Protein AF-A0AAE4S9W5-F1 (afdb_monomer_lite)

Structure (mmCIF, N/CA/C/O backbone):
data_AF-A0AAE4S9W5-F1
#
_entry.id   AF-A0AAE4S9W5-F1
#
loop_
_atom_site.group_PDB
_atom_site.id
_atom_site.type_symbol
_atom_site.label_atom_id
_atom_site.label_alt_id
_atom_site.label_comp_id
_atom_site.label_asym_id
_atom_site.label_entity_id
_atom_site.label_seq_id
_atom_site.pdbx_PDB_ins_code
_atom_site.Cartn_x
_atom_site.Cartn_y
_atom_site.Cartn_z
_atom_site.occupancy
_atom_site.B_iso_or_equiv
_atom_site.auth_seq_id
_atom_site.auth_comp_id
_atom_site.auth_asym_id
_atom_site.auth_atom_id
_atom_site.pdbx_PDB_model_num
ATOM 1 N N . MET A 1 1 ? -70.597 -43.680 146.745 1.00 47.78 1 MET A N 1
ATOM 2 C CA . MET A 1 1 ? -70.296 -43.477 145.312 1.00 47.78 1 MET A CA 1
ATOM 3 C C . MET A 1 1 ? -71.427 -42.670 144.710 1.00 47.78 1 MET A C 1
ATOM 5 O O . MET A 1 1 ? -72.554 -42.861 145.145 1.00 47.78 1 MET A O 1
ATOM 9 N N . SER A 1 2 ? -71.077 -41.798 143.764 1.00 46.03 2 SER A N 1
ATOM 10 C CA . SER A 1 2 ? -71.931 -40.857 143.023 1.00 46.03 2 SER A CA 1
ATOM 11 C C . SER A 1 2 ? -72.222 -39.533 143.740 1.00 46.03 2 SER A C 1
ATOM 13 O O . SER A 1 2 ? -73.138 -39.414 144.545 1.00 46.03 2 SER A O 1
ATOM 15 N N . GLN A 1 3 ? -71.376 -38.543 143.435 1.00 40.88 3 GLN A N 1
ATOM 16 C CA . GLN A 1 3 ? -71.649 -37.116 143.590 1.00 40.88 3 GLN A CA 1
ATOM 17 C C . GLN A 1 3 ? -72.267 -36.618 142.277 1.00 40.88 3 GLN A C 1
ATOM 19 O O . GLN A 1 3 ? -71.607 -36.685 141.243 1.00 40.88 3 GLN A O 1
ATOM 24 N N . ASP A 1 4 ? -73.495 -36.111 142.334 1.00 47.91 4 ASP A N 1
ATOM 25 C CA . ASP A 1 4 ? -74.073 -35.236 141.310 1.00 47.91 4 ASP A CA 1
ATOM 26 C C . ASP A 1 4 ? -73.862 -33.777 141.747 1.00 47.91 4 ASP A C 1
ATOM 28 O O . ASP A 1 4 ? -74.312 -33.410 142.838 1.00 47.91 4 ASP A O 1
ATOM 32 N N . PRO A 1 5 ? -73.228 -32.906 140.941 1.00 52.06 5 PRO A N 1
ATOM 33 C CA . PRO A 1 5 ? -73.329 -31.472 141.128 1.00 52.06 5 PRO A CA 1
ATOM 34 C C . PRO A 1 5 ? -74.462 -30.923 140.254 1.00 52.06 5 PRO A C 1
ATOM 36 O O . PRO A 1 5 ? -74.356 -30.799 139.036 1.00 52.06 5 PRO A O 1
ATOM 39 N N . ASN A 1 6 ? -75.559 -30.580 140.923 1.00 46.41 6 ASN A N 1
ATOM 40 C CA . ASN A 1 6 ? -76.650 -29.773 140.396 1.00 46.41 6 ASN A CA 1
ATOM 41 C C . ASN A 1 6 ? -76.206 -28.298 140.335 1.00 46.41 6 ASN A C 1
ATOM 43 O O . ASN A 1 6 ? -76.175 -27.619 141.362 1.00 46.41 6 ASN A O 1
ATOM 47 N N . THR A 1 7 ? -75.857 -27.804 139.147 1.00 50.12 7 THR A N 1
ATOM 48 C CA . THR A 1 7 ? -75.572 -26.381 138.895 1.00 50.12 7 THR A CA 1
ATOM 49 C C . THR A 1 7 ? -76.725 -25.778 138.094 1.00 50.12 7 THR A C 1
ATOM 51 O O . THR A 1 7 ? -76.771 -25.875 136.869 1.00 50.12 7 THR A O 1
ATOM 54 N N . GLY A 1 8 ? -77.679 -25.161 138.796 1.00 48.12 8 GLY A N 1
ATOM 55 C CA . GLY A 1 8 ? -78.748 -24.367 138.192 1.00 48.12 8 GLY A CA 1
ATOM 56 C C . GLY A 1 8 ? -78.171 -23.127 137.510 1.00 48.12 8 GLY A C 1
ATOM 57 O O . GLY A 1 8 ? -77.738 -22.190 138.179 1.00 48.12 8 GLY A O 1
ATOM 58 N N . ALA A 1 9 ? -78.135 -23.138 136.178 1.00 53.59 9 ALA A N 1
ATOM 59 C CA . ALA A 1 9 ? -77.797 -21.971 135.377 1.00 53.59 9 ALA A CA 1
ATOM 60 C C . ALA A 1 9 ? -78.929 -20.934 135.463 1.00 53.59 9 ALA A C 1
ATOM 62 O O . ALA A 1 9 ? -80.098 -21.252 135.247 1.00 53.59 9 ALA A O 1
ATOM 63 N N . ASP A 1 10 ? -78.564 -19.694 135.787 1.00 58.94 10 ASP A N 1
ATOM 64 C CA . ASP A 1 10 ? -79.459 -18.539 135.834 1.00 58.94 10 ASP A CA 1
ATOM 65 C C . ASP A 1 10 ? -80.074 -18.296 134.434 1.00 58.94 10 ASP A C 1
ATOM 67 O O . ASP A 1 10 ? -79.323 -18.056 133.479 1.00 58.94 10 ASP A O 1
ATOM 71 N N . PRO A 1 11 ? -81.409 -18.369 134.267 1.00 63.19 11 PRO A N 1
ATOM 72 C CA . PRO A 1 11 ? -82.068 -18.299 132.960 1.00 63.19 11 PRO A CA 1
ATOM 73 C C . PRO A 1 11 ? -81.792 -16.992 132.201 1.00 63.19 11 PRO A C 1
ATOM 75 O O . PRO A 1 11 ? -81.813 -16.994 130.972 1.00 63.19 11 PRO A O 1
ATOM 78 N N . LYS A 1 12 ? -81.441 -15.897 132.893 1.00 65.56 12 LYS A N 1
ATOM 79 C CA . LYS A 1 12 ? -81.041 -14.639 132.235 1.00 65.56 12 LYS A CA 1
ATOM 80 C C . LYS A 1 12 ? -79.694 -14.739 131.517 1.00 65.56 12 LYS A C 1
ATOM 82 O O . LYS A 1 12 ? -79.501 -14.115 130.479 1.00 65.56 12 LYS A O 1
ATOM 87 N N . LYS A 1 13 ? -78.778 -15.559 132.037 1.00 67.31 13 LYS A N 1
ATOM 88 C CA . LYS A 1 13 ? -77.429 -15.739 131.4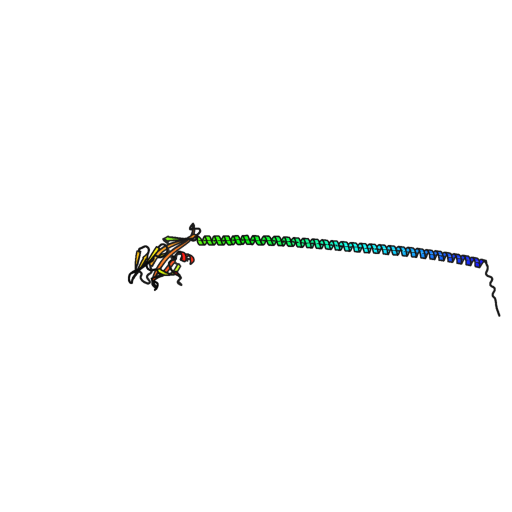84 1.00 67.31 13 LYS A CA 1
ATOM 89 C C . LYS A 1 13 ? -77.433 -16.621 130.232 1.00 67.31 13 LYS A C 1
ATOM 91 O O . LYS A 1 13 ? -76.589 -16.463 129.357 1.00 67.31 13 LYS A O 1
ATOM 96 N N . VAL A 1 14 ? -78.406 -17.529 130.129 1.00 72.44 14 VAL A N 1
ATOM 97 C CA . VAL A 1 14 ? -78.626 -18.368 128.939 1.00 72.44 14 VAL A CA 1
ATOM 98 C C . VAL A 1 14 ? -79.183 -17.538 127.776 1.00 72.44 14 VAL A C 1
ATOM 100 O O . VAL A 1 14 ? -78.753 -17.724 126.641 1.00 72.44 14 VAL A O 1
ATOM 103 N N . GLU A 1 15 ? -80.080 -16.585 128.048 1.00 76.19 15 GLU A N 1
ATOM 104 C CA . GLU A 1 15 ? -80.646 -15.698 127.020 1.00 76.19 15 GLU A CA 1
ATOM 105 C C . GLU A 1 15 ? -79.602 -14.713 126.457 1.00 76.19 15 GLU A C 1
ATOM 107 O O . GLU A 1 15 ? -79.567 -14.450 125.255 1.00 76.19 15 GLU A O 1
ATOM 112 N N . GLU A 1 16 ? -78.711 -14.200 127.309 1.00 77.12 16 GLU A N 1
ATOM 113 C CA . GLU A 1 16 ? -77.616 -13.312 126.898 1.00 77.12 16 GLU A CA 1
ATOM 114 C C . GLU A 1 16 ? -76.600 -14.041 126.003 1.00 77.12 16 GLU A C 1
ATOM 116 O O . GLU A 1 16 ? -76.230 -13.537 124.942 1.00 77.12 16 GLU A O 1
ATOM 121 N N . LEU A 1 17 ? -76.245 -15.282 126.356 1.00 76.50 17 LEU A N 1
ATOM 122 C CA . LEU A 1 17 ? -75.382 -16.135 125.533 1.00 76.50 17 LEU A CA 1
ATOM 123 C C . LEU A 1 17 ? -76.028 -16.507 124.192 1.00 76.50 17 LEU A C 1
ATOM 125 O O . LEU A 1 17 ? -75.335 -16.562 123.178 1.00 76.50 17 LEU A O 1
ATOM 129 N N . GLN A 1 18 ? -77.344 -16.733 124.153 1.00 79.19 18 GLN A N 1
ATOM 130 C CA . GLN A 1 18 ? -78.053 -16.994 122.895 1.00 79.19 18 GLN A CA 1
ATOM 131 C C . GLN A 1 18 ? -78.035 -15.774 121.968 1.00 79.19 18 GLN A C 1
ATOM 133 O O . GLN A 1 18 ? -77.730 -15.923 120.785 1.00 79.19 18 GLN A O 1
ATOM 138 N N . LYS A 1 19 ? -78.269 -14.569 122.503 1.00 83.00 19 LYS A N 1
ATOM 139 C CA . LYS A 1 19 ? -78.176 -13.318 121.728 1.00 83.00 19 LYS A CA 1
ATOM 140 C C . LYS A 1 19 ? -76.759 -13.053 121.223 1.00 83.00 19 LYS A C 1
ATOM 142 O O . LYS A 1 19 ? -76.587 -12.565 120.107 1.00 83.00 19 LYS A O 1
ATOM 147 N N . GLU A 1 20 ? -75.739 -13.393 122.005 1.00 83.25 20 GLU A N 1
ATOM 148 C CA . GLU A 1 20 ? -74.344 -13.234 121.592 1.00 83.25 20 GLU A CA 1
ATOM 149 C C . GLU A 1 20 ? -73.932 -14.232 120.501 1.00 83.25 20 GLU A C 1
ATOM 151 O O . GLU A 1 20 ? -73.280 -13.843 119.531 1.00 83.25 20 GLU A O 1
ATOM 156 N N . VAL A 1 21 ? -74.377 -15.488 120.591 1.00 82.38 21 VAL A N 1
ATOM 157 C CA . VAL A 1 21 ? -74.173 -16.490 119.530 1.00 82.38 21 VAL A CA 1
ATOM 158 C C . VAL A 1 21 ? -74.883 -16.078 118.241 1.00 82.38 21 VAL A C 1
ATOM 160 O O . VAL A 1 21 ? -74.322 -16.228 117.157 1.00 82.38 21 VAL A O 1
ATOM 163 N N . GLU A 1 22 ? -76.089 -15.521 118.331 1.00 84.62 22 GLU A N 1
ATOM 164 C CA . GLU A 1 22 ? -76.824 -15.042 117.160 1.00 84.62 22 GLU A CA 1
ATOM 165 C C . GLU A 1 22 ? -76.141 -13.824 116.516 1.00 84.62 22 GLU A C 1
ATOM 167 O O . GLU A 1 22 ? -76.004 -13.772 115.293 1.00 84.62 22 GLU A O 1
ATOM 172 N N . ARG A 1 23 ? -75.610 -12.896 117.329 1.00 85.12 23 ARG A N 1
ATOM 173 C CA . ARG A 1 23 ? -74.795 -11.769 116.850 1.00 85.12 23 ARG A CA 1
ATOM 174 C C . ARG A 1 23 ? -73.525 -12.249 116.148 1.00 85.12 23 ARG A C 1
ATOM 176 O O . ARG A 1 23 ? -73.256 -11.798 115.041 1.00 85.12 23 ARG A O 1
ATOM 183 N N . LEU A 1 24 ? -72.791 -13.187 116.747 1.00 82.44 24 LEU A N 1
ATOM 184 C CA . LEU A 1 24 ? -71.573 -13.760 116.161 1.00 82.44 24 LEU A CA 1
ATOM 185 C C . LEU A 1 24 ? -71.861 -14.524 114.867 1.00 82.44 24 LEU A C 1
ATOM 187 O O . LEU A 1 24 ? -71.095 -14.431 113.911 1.00 82.44 24 LEU A O 1
ATOM 191 N N . ASN A 1 25 ? -72.973 -15.258 114.807 1.00 85.88 25 ASN A N 1
ATOM 192 C CA . ASN A 1 25 ? -73.382 -15.953 113.590 1.00 85.88 25 ASN A CA 1
ATOM 193 C C . ASN A 1 25 ? -73.779 -14.970 112.483 1.00 85.88 25 ASN A C 1
ATOM 195 O O . ASN A 1 25 ? -73.455 -15.210 111.321 1.00 85.88 25 ASN A O 1
ATOM 199 N N . ARG A 1 26 ? -74.426 -13.851 112.829 1.00 85.44 26 ARG A N 1
ATOM 200 C CA . ARG A 1 26 ? -74.763 -12.789 111.875 1.00 85.44 26 ARG A CA 1
ATOM 201 C C . ARG A 1 26 ? -73.517 -12.069 111.363 1.00 85.44 26 ARG A C 1
ATOM 203 O O . ARG A 1 26 ? -73.366 -11.919 110.159 1.00 85.44 26 ARG A O 1
ATOM 210 N N . GLU A 1 27 ? -72.599 -11.718 112.256 1.00 87.31 27 GLU A N 1
ATOM 211 C CA . GLU A 1 27 ? -71.325 -11.077 111.918 1.00 87.31 27 GLU A CA 1
ATOM 212 C C . GLU A 1 27 ? -70.450 -11.993 111.050 1.00 87.31 27 GLU A C 1
ATOM 214 O O . GLU A 1 27 ? -69.881 -11.557 110.052 1.00 87.31 27 GLU A O 1
ATOM 219 N N . LYS A 1 28 ? -70.415 -13.298 111.351 1.00 86.81 28 LYS A N 1
ATOM 220 C CA . LYS A 1 28 ? -69.716 -14.289 110.525 1.00 86.81 28 LYS A CA 1
ATOM 221 C C . LYS A 1 28 ? -70.359 -14.453 109.146 1.00 86.81 28 LYS A C 1
ATOM 223 O O . LYS A 1 28 ? -69.634 -14.591 108.165 1.00 86.81 28 LYS A O 1
ATOM 228 N N . ALA A 1 29 ? -71.689 -14.429 109.057 1.00 85.75 29 ALA A N 1
ATOM 229 C CA . ALA A 1 29 ? -72.396 -14.490 107.779 1.00 85.75 29 ALA A CA 1
ATOM 230 C C . ALA A 1 29 ? -72.162 -13.227 106.933 1.00 85.75 29 ALA A C 1
ATOM 232 O O . ALA A 1 29 ? -71.955 -13.332 105.727 1.00 85.75 29 ALA A O 1
ATOM 233 N N . GLU A 1 30 ? -72.133 -12.046 107.554 1.00 87.25 30 GLU A N 1
ATOM 234 C CA . GLU A 1 30 ? -71.830 -10.778 106.881 1.00 87.25 30 GLU A CA 1
ATOM 235 C C . GLU A 1 30 ? -70.370 -10.717 106.413 1.00 87.25 30 GLU A C 1
ATOM 237 O O . GLU A 1 30 ? -70.113 -10.354 105.265 1.00 87.25 30 GLU A O 1
ATOM 242 N N . ALA A 1 31 ? -69.419 -11.157 107.243 1.00 84.00 31 ALA A N 1
ATOM 243 C CA . ALA A 1 31 ? -68.010 -11.256 106.866 1.00 84.00 31 ALA A CA 1
ATOM 244 C C . ALA A 1 31 ? -67.785 -12.268 105.730 1.00 84.00 31 ALA A C 1
ATOM 246 O O . ALA A 1 31 ? -66.993 -12.018 104.822 1.00 84.00 31 ALA A O 1
ATOM 247 N N . GLN A 1 32 ? -68.502 -13.396 105.743 1.00 86.06 32 GLN A N 1
ATOM 248 C CA . GLN A 1 32 ? -68.428 -14.383 104.667 1.00 86.06 32 GLN A CA 1
ATOM 249 C C . GLN A 1 32 ? -69.040 -13.847 103.364 1.00 86.06 32 GLN A C 1
ATOM 251 O O . GLN A 1 32 ? -68.432 -13.994 102.308 1.00 86.06 32 GLN A O 1
ATOM 256 N N . ALA A 1 33 ? -70.183 -13.158 103.432 1.00 85.12 33 ALA A N 1
ATOM 257 C CA . ALA A 1 33 ? -70.794 -12.523 102.266 1.00 85.12 33 ALA A CA 1
ATOM 258 C C . ALA A 1 33 ? -69.905 -11.414 101.670 1.00 85.12 33 ALA A C 1
ATOM 260 O O . ALA A 1 33 ? -69.817 -11.288 100.449 1.00 85.12 33 ALA A O 1
ATOM 261 N N . GLN A 1 34 ? -69.210 -10.636 102.508 1.00 84.38 34 GLN A N 1
ATOM 262 C CA . GLN A 1 34 ? -68.230 -9.645 102.051 1.00 84.38 34 GLN A CA 1
ATOM 263 C C . GLN A 1 34 ? -67.016 -10.305 101.388 1.00 84.38 34 GLN A C 1
ATOM 265 O O . GLN A 1 34 ? -66.626 -9.887 100.301 1.00 84.38 34 GLN A O 1
ATOM 270 N N . ALA A 1 35 ? -66.468 -11.368 101.980 1.00 82.75 35 ALA A N 1
ATOM 271 C CA . ALA A 1 35 ? -65.345 -12.100 101.396 1.00 82.75 35 ALA A CA 1
ATOM 272 C C . ALA A 1 35 ? -65.707 -12.753 100.048 1.00 82.75 35 ALA A C 1
ATOM 274 O O . ALA A 1 35 ? -64.908 -12.722 99.112 1.00 82.75 35 ALA A O 1
ATOM 275 N N . GLU A 1 36 ? -66.916 -13.306 99.914 1.00 84.06 36 GLU A N 1
ATOM 276 C CA . GLU A 1 36 ? -67.412 -13.863 98.650 1.00 84.06 36 GLU A CA 1
ATOM 277 C C . GLU A 1 36 ? -67.632 -12.765 97.595 1.00 84.06 36 GLU A C 1
ATOM 279 O O . GLU A 1 36 ? -67.245 -12.940 96.437 1.00 84.06 36 GLU A O 1
ATOM 284 N N . ALA A 1 37 ? -68.169 -11.602 97.982 1.00 84.81 37 ALA A N 1
ATOM 285 C CA . ALA A 1 37 ? -68.330 -10.459 97.082 1.00 84.81 37 ALA A CA 1
ATOM 286 C C . ALA A 1 37 ? -66.980 -9.896 96.597 1.00 84.81 37 ALA A C 1
ATOM 288 O O . ALA A 1 37 ? -66.825 -9.608 95.408 1.00 84.81 37 ALA A O 1
ATOM 289 N N . GLU A 1 38 ? -65.985 -9.787 97.481 1.00 84.88 38 GLU A N 1
ATOM 290 C CA . GLU A 1 38 ? -64.626 -9.368 97.119 1.00 84.88 38 GLU A CA 1
ATOM 291 C C . GLU A 1 38 ? -63.927 -10.396 96.223 1.00 84.88 38 GLU A C 1
ATOM 293 O O . GLU A 1 38 ? -63.287 -10.016 95.242 1.00 84.88 38 GLU A O 1
ATOM 298 N N . ALA A 1 39 ? -64.096 -11.696 96.489 1.00 82.62 39 ALA A N 1
ATOM 299 C CA . ALA A 1 39 ? -63.555 -12.755 95.641 1.00 82.62 39 ALA A CA 1
ATOM 300 C C . ALA A 1 39 ? -64.171 -12.733 94.231 1.00 82.62 39 ALA A C 1
ATOM 302 O O . ALA A 1 39 ? -63.449 -12.852 93.239 1.00 82.62 39 ALA A O 1
ATOM 303 N N . HIS A 1 40 ? -65.485 -12.512 94.121 1.00 81.19 40 HIS A N 1
ATOM 304 C CA . HIS A 1 40 ? -66.161 -12.354 92.832 1.00 81.19 40 HIS A CA 1
ATOM 305 C C . HIS A 1 40 ? -65.718 -11.088 92.085 1.00 81.19 40 HIS A C 1
ATOM 307 O O . HIS A 1 40 ? -65.489 -11.144 90.875 1.00 81.19 40 HIS A O 1
ATOM 313 N N . ALA A 1 41 ? -65.543 -9.963 92.785 1.00 82.81 41 ALA A N 1
ATOM 314 C CA . ALA A 1 41 ? -65.038 -8.728 92.187 1.00 82.81 41 ALA A CA 1
ATOM 315 C C . ALA A 1 41 ? -63.580 -8.870 91.709 1.00 82.81 41 ALA A C 1
ATOM 317 O O . ALA A 1 41 ? -63.235 -8.407 90.620 1.00 82.81 41 ALA A O 1
ATOM 318 N N . ALA A 1 42 ? -62.732 -9.556 92.480 1.00 81.62 42 ALA A N 1
ATOM 319 C CA . ALA A 1 42 ? -61.349 -9.834 92.107 1.00 81.62 42 ALA A CA 1
ATOM 320 C C . ALA A 1 42 ? -61.250 -10.779 90.898 1.00 81.62 42 ALA A C 1
ATOM 322 O O . ALA A 1 42 ? -60.425 -10.545 90.013 1.00 81.6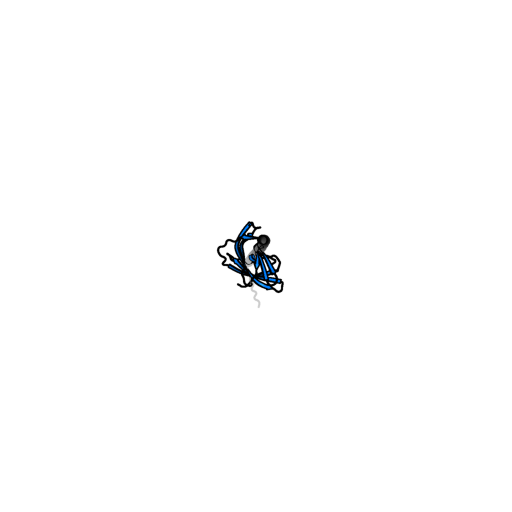2 42 ALA A O 1
ATOM 323 N N . ALA A 1 43 ? -62.108 -11.803 90.821 1.00 83.31 43 ALA A N 1
ATOM 324 C CA . ALA A 1 43 ? -62.186 -12.701 89.669 1.00 83.31 43 ALA A CA 1
ATOM 325 C C . ALA A 1 43 ? -62.629 -11.957 88.397 1.00 83.31 43 ALA A C 1
ATOM 327 O O . ALA A 1 43 ? -61.963 -12.052 87.368 1.00 83.31 43 ALA A O 1
ATOM 328 N N . ALA A 1 44 ? -63.674 -11.126 88.486 1.00 84.94 44 ALA A N 1
ATOM 329 C CA . ALA A 1 44 ? -64.136 -10.314 87.359 1.00 84.94 44 ALA A CA 1
ATOM 330 C C . ALA A 1 44 ? -63.058 -9.327 86.863 1.00 84.94 44 ALA A C 1
ATOM 332 O O . ALA A 1 44 ? -62.854 -9.174 85.658 1.00 84.94 44 ALA A O 1
ATOM 333 N N . ALA A 1 45 ? -62.312 -8.703 87.782 1.00 84.50 45 ALA A N 1
ATOM 334 C CA . ALA A 1 45 ? -61.211 -7.804 87.434 1.00 84.50 45 ALA A CA 1
ATOM 335 C C . ALA A 1 45 ? -60.005 -8.534 86.807 1.00 84.50 45 ALA A C 1
ATOM 337 O O . ALA A 1 45 ? -59.279 -7.948 85.999 1.00 84.50 45 ALA A O 1
ATOM 338 N N . ALA A 1 46 ? -59.761 -9.797 87.170 1.00 85.06 46 ALA A N 1
ATOM 339 C CA . ALA A 1 46 ? -58.713 -10.616 86.564 1.00 85.06 46 ALA A CA 1
ATOM 340 C C . ALA A 1 46 ? -59.072 -11.028 85.126 1.00 85.06 46 ALA A C 1
ATOM 342 O O . ALA A 1 46 ? -58.224 -10.925 84.235 1.00 85.06 46 ALA A O 1
ATOM 343 N N . ASP A 1 47 ? -60.330 -11.402 84.882 1.00 88.62 47 ASP A N 1
ATOM 344 C CA . ASP A 1 47 ? -60.822 -11.769 83.550 1.00 88.62 47 ASP A CA 1
ATOM 345 C C . ASP A 1 47 ? -60.783 -10.581 82.573 1.00 88.62 47 ASP A C 1
ATOM 347 O O . ASP A 1 47 ? -60.387 -10.732 81.414 1.00 88.62 47 ASP A O 1
ATOM 351 N N . GLU A 1 48 ? -61.101 -9.368 83.036 1.00 86.62 48 GLU A N 1
ATOM 352 C CA . GLU A 1 48 ? -61.014 -8.152 82.216 1.00 86.62 48 GLU A CA 1
ATOM 353 C C . GLU A 1 48 ? -59.561 -7.804 81.836 1.00 86.62 48 GLU A C 1
ATOM 355 O O . GLU A 1 48 ? -59.269 -7.441 80.688 1.00 86.62 48 GLU A O 1
ATOM 360 N N . LYS A 1 49 ? -58.611 -7.980 82.766 1.00 89.50 49 LYS A N 1
ATOM 361 C CA . LYS A 1 49 ? -57.173 -7.811 82.488 1.00 89.50 49 LYS A CA 1
ATOM 362 C C . LYS A 1 49 ? -56.652 -8.850 81.494 1.00 89.50 49 LYS A C 1
ATOM 364 O O . LYS A 1 49 ? -55.919 -8.499 80.571 1.00 89.50 49 LYS A O 1
ATOM 369 N N . ALA A 1 50 ? -57.070 -10.108 81.621 1.00 90.56 50 ALA A N 1
ATOM 370 C CA . ALA A 1 50 ? -56.701 -11.152 80.667 1.00 90.56 50 ALA A CA 1
ATOM 371 C C . ALA A 1 50 ? -57.278 -10.879 79.263 1.00 90.56 50 ALA A C 1
ATOM 373 O O . ALA A 1 50 ? -56.582 -11.034 78.255 1.00 90.56 50 ALA A O 1
ATOM 374 N N . ALA A 1 51 ? -58.528 -10.412 79.181 1.00 89.50 51 ALA A N 1
ATOM 375 C CA . ALA A 1 51 ? -59.174 -10.063 77.918 1.00 89.50 51 ALA A CA 1
ATOM 376 C C . ALA A 1 51 ? -58.502 -8.865 77.221 1.00 89.50 51 ALA A C 1
ATOM 378 O O . ALA A 1 51 ? -58.330 -8.867 75.998 1.00 89.50 51 ALA A O 1
ATOM 379 N N . THR A 1 52 ? -58.096 -7.846 77.981 1.00 89.06 52 THR A N 1
ATOM 380 C CA . THR A 1 52 ? -57.387 -6.674 77.440 1.00 89.06 52 THR A CA 1
ATOM 381 C C . THR A 1 52 ? -55.975 -7.013 76.968 1.00 89.06 52 THR A C 1
ATOM 383 O O . THR A 1 52 ? -55.583 -6.578 75.883 1.00 89.06 52 THR A O 1
ATOM 386 N N . GLU A 1 53 ? -55.238 -7.849 77.701 1.00 91.56 53 GLU A N 1
ATOM 387 C CA . GLU A 1 53 ? -53.907 -8.301 77.284 1.00 91.56 53 GLU A CA 1
ATOM 388 C C . GLU A 1 53 ? -53.965 -9.135 75.992 1.00 91.56 53 GLU A C 1
ATOM 390 O O . GLU A 1 53 ? -53.147 -8.944 75.088 1.00 91.56 53 GLU A O 1
ATOM 395 N N . MET A 1 54 ? -54.964 -10.017 75.856 1.00 88.88 54 MET A N 1
ATOM 396 C CA . MET A 1 54 ? -55.177 -10.778 74.619 1.00 88.88 54 MET A CA 1
ATOM 397 C C . MET A 1 54 ? -55.489 -9.870 73.424 1.00 88.88 54 MET A C 1
ATOM 399 O O . MET A 1 54 ? -54.925 -10.078 72.349 1.00 88.88 54 MET A O 1
ATOM 403 N N . ARG A 1 55 ? -56.313 -8.827 73.605 1.00 92.19 55 ARG A N 1
ATOM 404 C CA . ARG A 1 55 ? -56.592 -7.842 72.545 1.00 92.19 55 ARG A CA 1
ATOM 405 C C . ARG A 1 55 ? -55.330 -7.100 72.105 1.00 92.19 55 ARG A C 1
ATOM 407 O O . ARG A 1 55 ? -55.087 -7.004 70.907 1.00 92.19 55 ARG A O 1
ATOM 414 N N . MET A 1 56 ? -54.495 -6.651 73.046 1.00 92.06 56 MET A N 1
ATOM 415 C CA . MET A 1 56 ? -53.228 -5.985 72.710 1.00 92.06 56 MET A CA 1
ATOM 416 C C . MET A 1 56 ? -52.258 -6.918 71.975 1.00 92.06 56 MET A C 1
ATOM 418 O O . MET A 1 56 ? -51.616 -6.498 71.013 1.00 92.06 56 MET A O 1
ATOM 422 N N . LYS A 1 57 ? -52.158 -8.191 72.387 1.00 91.44 57 LYS A N 1
ATOM 423 C CA . LYS A 1 57 ? -51.315 -9.182 71.696 1.00 91.44 57 LYS A CA 1
ATOM 424 C C . LYS A 1 57 ? -51.792 -9.434 70.267 1.00 91.44 57 LYS A C 1
ATOM 426 O O . LYS A 1 57 ? -50.972 -9.418 69.352 1.00 91.44 57 LYS A O 1
ATOM 431 N N . GLN A 1 58 ? -53.099 -9.602 70.073 1.00 91.31 58 GLN A N 1
ATOM 432 C CA . GLN A 1 58 ? -53.686 -9.826 68.753 1.00 91.31 58 GLN A CA 1
ATOM 433 C C . GLN A 1 58 ? -53.506 -8.609 67.831 1.00 91.31 58 GLN A C 1
ATOM 435 O O . GLN A 1 58 ? -53.178 -8.760 66.653 1.00 91.31 58 GLN A O 1
ATOM 440 N N . GLU A 1 59 ? -53.659 -7.395 68.364 1.00 91.25 59 GLU A N 1
ATOM 441 C CA . GLU A 1 59 ? -53.439 -6.167 67.602 1.00 91.25 59 GLU A CA 1
ATOM 442 C C . GLU A 1 59 ? -51.967 -6.018 67.192 1.00 91.25 59 GLU A C 1
ATOM 444 O O . GLU A 1 59 ? -51.675 -5.773 66.019 1.00 91.25 59 GLU A O 1
ATOM 449 N N . LEU A 1 60 ? -51.029 -6.263 68.111 1.00 90.62 60 LEU A N 1
ATOM 450 C CA . LEU A 1 60 ? -49.594 -6.218 67.827 1.00 90.62 60 LEU A CA 1
ATOM 451 C C . LEU A 1 60 ? -49.184 -7.227 66.743 1.00 90.62 60 LEU A C 1
ATOM 453 O O . LEU A 1 60 ? -48.373 -6.910 65.873 1.00 90.62 60 LEU A O 1
ATOM 457 N N . GLU A 1 61 ? -49.737 -8.438 66.782 1.00 92.56 61 GLU A N 1
ATOM 458 C CA . GLU A 1 61 ? -49.463 -9.473 65.783 1.00 92.56 61 GLU A CA 1
ATOM 459 C C . GLU A 1 61 ? -50.018 -9.083 64.406 1.00 92.56 61 GLU A C 1
ATOM 461 O O . GLU A 1 61 ? -49.313 -9.193 63.401 1.00 92.56 61 GLU A O 1
ATOM 466 N N . SER A 1 62 ? -51.221 -8.504 64.359 1.00 89.25 62 SER A N 1
ATOM 467 C CA . SER A 1 62 ? -51.802 -7.986 63.115 1.00 89.25 62 SER A CA 1
ATOM 468 C C . SER A 1 62 ? -50.981 -6.838 62.508 1.00 89.25 62 SER A C 1
ATOM 470 O O . SER A 1 62 ? -50.777 -6.798 61.292 1.00 89.25 62 SER A O 1
ATOM 472 N N . GLN A 1 63 ? -50.430 -5.948 63.344 1.00 90.44 63 GLN A N 1
ATOM 473 C CA . GLN A 1 63 ? -49.560 -4.859 62.897 1.00 90.44 63 GLN A CA 1
ATOM 474 C C . GLN A 1 63 ? -48.227 -5.379 62.346 1.00 90.44 63 GLN A C 1
ATOM 476 O O . GLN A 1 63 ? -47.756 -4.870 61.329 1.00 90.44 63 GLN A O 1
ATOM 481 N N . LYS A 1 64 ? -47.639 -6.413 62.964 1.00 92.50 64 LYS A N 1
ATOM 482 C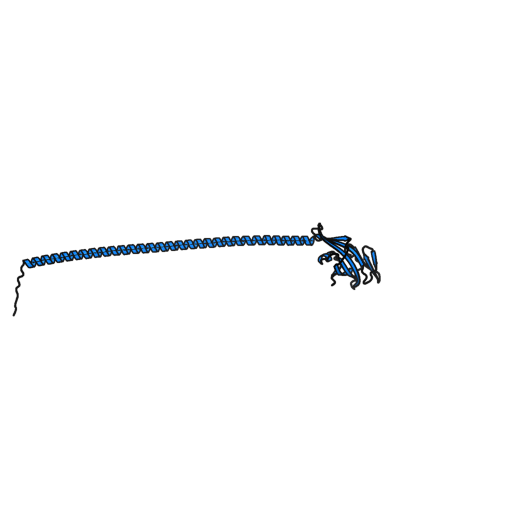 CA . LYS A 1 64 ? -46.418 -7.058 62.450 1.00 92.50 64 LYS A CA 1
ATOM 483 C C . LYS A 1 64 ? -46.651 -7.694 61.083 1.00 92.50 64 LYS A C 1
ATOM 485 O O . LYS A 1 64 ? -45.891 -7.426 60.160 1.00 92.50 64 LYS A O 1
ATOM 490 N N . ILE A 1 65 ? -47.744 -8.443 60.923 1.00 91.56 65 ILE A N 1
ATOM 491 C CA . ILE A 1 65 ? -48.103 -9.067 59.640 1.00 91.56 65 ILE A CA 1
ATOM 492 C C . ILE A 1 65 ? -48.305 -7.999 58.553 1.00 91.56 65 ILE A C 1
ATOM 494 O O . ILE A 1 65 ? -47.810 -8.147 57.435 1.00 91.56 65 ILE A O 1
ATOM 498 N N . ALA A 1 66 ? -48.985 -6.894 58.875 1.00 90.81 66 ALA A N 1
ATOM 499 C CA . ALA A 1 66 ? -49.190 -5.795 57.933 1.00 90.81 66 ALA A CA 1
ATOM 500 C C . ALA A 1 66 ? -47.878 -5.077 57.560 1.00 90.81 66 ALA A C 1
ATOM 502 O O . ALA A 1 66 ? -47.681 -4.712 56.398 1.00 90.81 66 ALA A O 1
ATOM 503 N N . ALA A 1 67 ? -46.970 -4.887 58.522 1.00 91.31 67 ALA A N 1
ATOM 504 C CA . ALA A 1 67 ? -45.659 -4.287 58.285 1.00 91.31 67 ALA A CA 1
ATOM 505 C C . ALA A 1 67 ? -44.777 -5.175 57.393 1.00 91.31 67 ALA A C 1
ATOM 507 O O . ALA A 1 67 ? -44.193 -4.676 56.428 1.00 91.31 67 ALA A O 1
ATOM 508 N N . ASP A 1 68 ? -44.750 -6.482 57.653 1.00 92.06 68 ASP A N 1
ATOM 509 C CA . ASP A 1 68 ? -43.984 -7.449 56.864 1.00 92.06 68 ASP A CA 1
ATOM 510 C C . ASP A 1 68 ? -44.522 -7.552 55.431 1.00 92.06 68 ASP A C 1
ATOM 512 O O . ASP A 1 68 ? -43.747 -7.524 54.472 1.00 92.06 68 ASP A O 1
ATOM 516 N N . ALA A 1 69 ? -45.849 -7.572 55.258 1.00 91.12 69 ALA A N 1
ATOM 517 C CA . ALA A 1 69 ? -46.479 -7.559 53.938 1.00 91.12 69 ALA A CA 1
ATOM 518 C C . ALA A 1 69 ? -46.127 -6.286 53.148 1.00 91.12 69 ALA A C 1
ATOM 520 O O . ALA A 1 69 ? -45.801 -6.347 51.958 1.00 91.12 69 ALA A O 1
ATOM 521 N N . LYS A 1 70 ? -46.127 -5.124 53.814 1.00 92.19 70 LYS A N 1
ATOM 522 C CA . LYS A 1 70 ? -45.743 -3.854 53.190 1.00 92.19 70 LYS A CA 1
ATOM 523 C C . LYS A 1 70 ? -44.269 -3.861 52.780 1.00 92.19 70 LYS A C 1
ATOM 525 O O . LYS A 1 70 ? -43.962 -3.521 51.638 1.00 92.19 70 LYS A O 1
ATOM 530 N N . MET A 1 71 ? -43.381 -4.321 53.660 1.00 91.69 71 MET A N 1
ATOM 531 C CA . MET A 1 71 ? -41.946 -4.425 53.383 1.00 91.69 71 MET A CA 1
ATOM 532 C C . MET A 1 71 ? -41.650 -5.373 52.210 1.00 91.69 71 MET A C 1
ATOM 534 O O . MET A 1 71 ? -40.833 -5.049 51.347 1.00 91.69 71 MET A O 1
ATOM 538 N N . GLN A 1 72 ? -42.342 -6.515 52.129 1.00 88.69 72 GLN A N 1
ATOM 539 C CA . GLN A 1 72 ? -42.208 -7.447 51.006 1.00 88.69 72 GLN A CA 1
ATOM 540 C C . GLN A 1 72 ? -42.676 -6.823 49.687 1.00 88.69 72 GLN A C 1
ATOM 542 O O . GLN A 1 72 ? -41.954 -6.903 48.692 1.00 88.69 72 GLN A O 1
ATOM 547 N N . SER A 1 73 ? -43.824 -6.138 49.684 1.00 88.88 73 SER A N 1
ATOM 548 C CA . SER A 1 73 ? -44.344 -5.484 48.476 1.00 88.88 73 SER A CA 1
ATOM 549 C C . SER A 1 73 ? -43.406 -4.394 47.939 1.00 88.88 73 SER A C 1
ATOM 551 O O . SER A 1 73 ? -43.212 -4.269 46.728 1.00 88.88 73 SER A O 1
ATOM 553 N N . GLU A 1 74 ? -42.753 -3.643 48.829 1.00 89.69 74 GLU A N 1
ATOM 554 C CA . GLU A 1 74 ? -41.805 -2.598 48.452 1.00 89.69 74 GLU A CA 1
ATOM 555 C C . GLU A 1 74 ? -40.498 -3.190 47.906 1.00 89.69 74 GLU A C 1
ATOM 557 O O . GLU A 1 74 ? -39.967 -2.717 46.898 1.00 89.69 74 GLU A O 1
ATOM 562 N N . LEU A 1 75 ? -40.011 -4.279 48.509 1.00 88.94 75 LEU A N 1
ATOM 563 C CA . LEU A 1 75 ? -38.838 -5.001 48.022 1.00 88.94 75 LEU A CA 1
ATOM 564 C C . LEU A 1 75 ? -39.078 -5.603 46.630 1.00 88.94 75 LEU A C 1
ATOM 566 O O . LEU A 1 75 ? -38.194 -5.556 45.770 1.00 88.94 75 LEU A O 1
ATOM 570 N N . GLU A 1 76 ? -40.263 -6.162 46.387 1.00 90.06 76 GLU A N 1
ATOM 571 C CA . GLU A 1 76 ? -40.642 -6.679 45.071 1.00 90.06 76 GLU A CA 1
ATOM 572 C C . GLU A 1 76 ? -40.755 -5.564 44.030 1.00 90.06 76 GLU A C 1
ATOM 574 O O . GLU A 1 76 ? -40.195 -5.699 42.937 1.00 90.06 76 GLU A O 1
ATOM 579 N N . ALA A 1 77 ? -41.369 -4.430 44.379 1.00 87.81 77 ALA A N 1
ATOM 580 C CA . ALA A 1 77 ? -41.429 -3.260 43.507 1.00 87.81 77 ALA A CA 1
ATOM 581 C C . ALA A 1 77 ? -40.025 -2.737 43.151 1.00 87.81 77 ALA A C 1
ATOM 583 O O . ALA A 1 77 ? -39.738 -2.477 41.980 1.00 87.81 77 ALA A O 1
ATOM 584 N N . GLN A 1 78 ? -39.107 -2.666 44.123 1.00 87.38 78 GLN A N 1
ATOM 585 C CA . GLN A 1 78 ? -37.714 -2.283 43.876 1.00 87.38 78 GLN A CA 1
ATOM 586 C C . GLN A 1 78 ? -36.982 -3.296 42.989 1.00 87.38 78 GLN A C 1
ATOM 588 O O . GLN A 1 78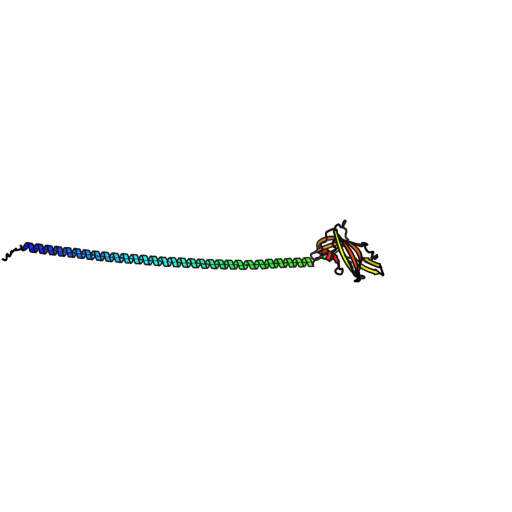 ? -36.242 -2.903 42.085 1.00 87.38 78 GLN A O 1
ATOM 593 N N . ARG A 1 79 ? -37.200 -4.602 43.190 1.00 90.62 79 ARG A N 1
ATOM 594 C CA . ARG A 1 79 ? -36.609 -5.654 42.345 1.00 90.62 79 ARG A CA 1
ATOM 595 C C . ARG A 1 79 ? -37.114 -5.584 40.907 1.00 90.62 79 ARG A C 1
ATOM 597 O O . ARG A 1 79 ? -36.321 -5.775 39.984 1.00 90.62 79 ARG A O 1
ATOM 604 N N . LEU A 1 80 ? -38.399 -5.306 40.702 1.00 87.62 80 LEU A N 1
ATOM 605 C CA . LEU A 1 80 ? -38.981 -5.130 39.371 1.00 87.62 80 LEU A CA 1
ATOM 606 C C . LEU A 1 80 ? -38.439 -3.868 38.691 1.00 87.62 80 LEU A C 1
ATOM 608 O O . LEU A 1 80 ? -37.962 -3.956 37.560 1.00 87.62 80 LEU A O 1
ATOM 612 N N . ALA A 1 81 ? -38.393 -2.737 39.401 1.00 85.19 81 ALA A N 1
ATOM 613 C CA . ALA A 1 81 ? -37.814 -1.495 38.890 1.00 85.19 81 ALA A CA 1
ATOM 614 C C . ALA A 1 81 ? -36.319 -1.647 38.549 1.00 85.19 81 ALA A C 1
ATOM 616 O O . ALA A 1 81 ? -35.861 -1.178 37.503 1.00 85.19 81 ALA A O 1
ATOM 617 N N . ALA A 1 82 ? -35.555 -2.364 39.382 1.00 84.56 82 ALA A N 1
ATOM 618 C CA . ALA A 1 82 ? -34.153 -2.674 39.122 1.00 84.56 82 ALA A CA 1
ATOM 619 C C . ALA A 1 82 ? -33.995 -3.525 37.853 1.00 84.56 82 ALA A C 1
ATOM 621 O O . ALA A 1 82 ? -33.228 -3.141 36.967 1.00 84.56 82 ALA A O 1
ATOM 622 N N . LYS A 1 83 ? -34.766 -4.613 37.708 1.00 85.56 83 LYS A N 1
ATOM 623 C CA . LYS A 1 83 ? -34.753 -5.460 36.501 1.00 85.56 83 LYS A CA 1
ATOM 624 C C . LYS A 1 83 ? -35.139 -4.681 35.244 1.00 85.56 83 LYS A C 1
ATOM 626 O O . LYS A 1 83 ? -34.478 -4.823 34.216 1.00 85.56 83 LYS A O 1
ATOM 631 N N . GLU A 1 84 ? -36.158 -3.827 35.320 1.00 83.06 84 GLU A N 1
ATOM 632 C CA . GLU A 1 84 ? -36.593 -2.999 34.191 1.00 83.06 84 GLU A CA 1
ATOM 633 C C . GLU A 1 84 ? -35.515 -1.976 33.795 1.00 83.06 84 GLU A C 1
ATOM 635 O O . GLU A 1 84 ? -35.225 -1.785 32.610 1.00 83.06 84 GLU A O 1
ATOM 640 N N . SER A 1 85 ? -34.852 -1.360 34.778 1.00 76.75 85 SER A N 1
ATOM 641 C CA . SER A 1 85 ? -33.737 -0.439 34.531 1.00 76.75 85 SER A CA 1
ATOM 642 C C . SER A 1 85 ? -32.525 -1.141 33.902 1.00 76.75 85 SER A C 1
ATOM 644 O O . SER A 1 85 ? -31.862 -0.576 33.024 1.00 76.75 85 SER A O 1
ATOM 646 N N . GLU A 1 86 ? -32.260 -2.391 34.292 1.00 78.31 86 GLU A N 1
ATOM 647 C CA . GLU A 1 86 ? -31.173 -3.207 33.753 1.00 78.31 86 GLU A CA 1
ATOM 648 C C . GLU A 1 86 ? -31.460 -3.641 32.309 1.00 78.31 86 GLU A C 1
ATOM 650 O O . GLU A 1 86 ? -30.578 -3.550 31.451 1.00 78.31 86 GLU A O 1
ATOM 655 N N . LEU A 1 87 ? -32.705 -4.036 32.015 1.00 74.44 87 LEU A N 1
ATOM 656 C CA . LEU A 1 87 ? -33.177 -4.352 30.663 1.00 74.44 87 LEU A CA 1
ATOM 657 C C . LEU A 1 87 ? -33.062 -3.132 29.739 1.00 74.44 87 LEU A C 1
ATOM 659 O O . LEU A 1 87 ? -32.417 -3.218 28.692 1.00 74.44 87 LEU A O 1
ATOM 663 N N . LYS A 1 88 ? -33.551 -1.959 30.168 1.00 73.56 88 LYS A N 1
ATOM 664 C CA . LYS A 1 88 ? -33.424 -0.703 29.403 1.00 73.56 88 LYS A CA 1
ATOM 665 C C . LYS A 1 88 ? -31.961 -0.294 29.185 1.00 73.56 88 LYS A C 1
ATOM 667 O O . LYS A 1 88 ? -31.617 0.236 28.125 1.00 73.56 88 LYS A O 1
ATOM 672 N N . ARG A 1 89 ? -31.066 -0.541 30.155 1.00 70.19 89 ARG A N 1
ATOM 673 C CA . ARG A 1 89 ? -29.612 -0.327 29.990 1.00 70.19 89 ARG A CA 1
ATOM 674 C C . ARG A 1 89 ? -29.007 -1.280 28.957 1.00 70.19 89 ARG A C 1
ATOM 676 O O . ARG A 1 89 ? -28.225 -0.824 28.120 1.00 70.19 89 ARG A O 1
ATOM 683 N N . LYS A 1 90 ? -29.377 -2.565 28.984 1.00 68.69 90 LYS A N 1
ATOM 684 C CA . LYS A 1 90 ? -28.901 -3.581 28.029 1.00 68.69 90 LYS A CA 1
ATOM 685 C C . LYS A 1 90 ? -29.383 -3.293 26.602 1.00 68.69 90 LYS A C 1
ATOM 687 O O . LYS A 1 90 ? -28.567 -3.334 25.682 1.00 68.69 90 LYS A O 1
ATOM 692 N N . GLU A 1 91 ? -30.636 -2.881 26.408 1.00 62.78 91 GLU A N 1
ATOM 693 C CA . GLU A 1 91 ? -31.162 -2.486 25.089 1.00 62.78 91 GLU A CA 1
ATOM 694 C C . GLU A 1 91 ? -30.468 -1.236 24.517 1.00 62.78 91 GLU A C 1
ATOM 696 O O . GLU A 1 91 ? -30.062 -1.215 23.348 1.00 62.78 91 GLU A O 1
ATOM 701 N N . LYS A 1 92 ? -30.239 -0.203 25.342 1.00 57.38 92 LYS A N 1
ATOM 702 C CA . LYS A 1 92 ? -29.492 1.001 24.924 1.00 57.38 92 LYS A CA 1
ATOM 703 C C . LYS A 1 92 ? -28.016 0.700 24.611 1.00 57.38 92 LYS A C 1
ATOM 705 O O . LYS A 1 92 ? -27.432 1.304 23.705 1.00 57.38 92 LYS A O 1
ATOM 710 N N . GLN A 1 93 ? -27.392 -0.252 25.310 1.00 56.19 93 GLN A N 1
ATOM 711 C CA . GLN A 1 93 ? -26.025 -0.689 24.995 1.00 56.19 93 GLN A CA 1
ATOM 712 C C . GLN A 1 93 ? -25.944 -1.545 23.721 1.00 56.19 93 GLN A C 1
ATOM 714 O O . GLN A 1 93 ? -25.005 -1.369 22.940 1.00 56.19 93 GLN A O 1
ATOM 719 N N . ALA A 1 94 ? -26.912 -2.431 23.474 1.00 53.50 94 ALA A N 1
ATOM 720 C CA . ALA A 1 94 ? -26.927 -3.290 22.288 1.00 53.50 94 ALA A CA 1
ATOM 721 C C . ALA A 1 94 ? -27.154 -2.491 20.990 1.00 53.50 94 ALA A C 1
ATOM 723 O O . ALA A 1 94 ? -26.481 -2.716 19.980 1.00 53.50 94 ALA A O 1
ATOM 724 N N . THR A 1 95 ? -28.041 -1.494 21.027 1.00 49.44 95 THR A N 1
ATOM 725 C CA . THR A 1 95 ? -28.368 -0.653 19.862 1.00 49.44 95 THR A CA 1
ATOM 726 C C . THR A 1 95 ? -27.249 0.328 19.482 1.00 49.44 95 THR A C 1
ATOM 728 O O . THR A 1 95 ? -27.038 0.591 18.295 1.00 49.44 95 THR A O 1
ATOM 731 N N . SER A 1 96 ? -26.466 0.833 20.445 1.00 50.03 96 SER A N 1
ATOM 732 C CA . SER A 1 96 ? -25.378 1.789 20.162 1.00 50.03 96 SER A CA 1
ATOM 733 C C . SER A 1 96 ? -24.086 1.143 19.635 1.00 50.03 96 SER A C 1
ATOM 735 O O . SER A 1 96 ? -23.374 1.762 18.837 1.00 50.03 96 SER A O 1
ATOM 737 N N . LYS A 1 97 ? -23.781 -0.109 20.013 1.00 50.53 97 LYS A N 1
ATOM 738 C CA . LYS A 1 97 ? -22.588 -0.832 19.526 1.00 50.53 97 LYS A CA 1
ATOM 739 C C . LYS A 1 97 ? -22.703 -1.274 18.059 1.00 50.53 97 LYS A C 1
ATOM 741 O O . LYS A 1 97 ? -21.698 -1.246 17.347 1.00 50.53 97 LYS A O 1
ATOM 746 N N . SER A 1 98 ? -23.893 -1.641 17.576 1.00 50.12 98 SER A N 1
ATOM 747 C CA . SER A 1 98 ? -24.074 -2.131 16.196 1.00 50.12 98 SER A CA 1
ATOM 748 C C . SER A 1 98 ? -24.027 -1.012 15.146 1.00 50.12 98 SER A C 1
ATOM 750 O O . SER A 1 98 ? -23.484 -1.205 14.057 1.00 50.12 98 SER A O 1
ATOM 752 N N . ARG A 1 99 ? -24.518 0.189 15.485 1.00 57.12 99 ARG A N 1
ATOM 753 C CA . ARG A 1 99 ? -24.523 1.346 14.577 1.00 57.12 99 ARG A CA 1
ATOM 754 C C . ARG A 1 99 ? -23.109 1.890 14.328 1.00 57.12 99 ARG A C 1
ATOM 756 O O . ARG A 1 99 ? -22.770 2.190 13.188 1.00 57.12 99 ARG A O 1
ATOM 763 N N . LYS A 1 100 ? -22.247 1.922 15.353 1.00 54.75 100 LYS A N 1
ATOM 764 C CA . LYS A 1 100 ? -20.851 2.393 15.229 1.00 54.75 100 LYS A CA 1
ATOM 765 C C . LYS A 1 100 ? -19.981 1.482 14.350 1.00 54.75 100 LYS A C 1
ATOM 767 O O . LYS A 1 100 ? -19.186 1.985 13.566 1.00 54.75 100 LYS A O 1
ATOM 772 N N . ARG A 1 101 ? -20.161 0.155 14.411 1.00 61.91 101 ARG A N 1
ATOM 773 C CA . ARG A 1 101 ? -19.397 -0.797 13.576 1.00 61.91 101 ARG A CA 1
ATOM 774 C C . ARG A 1 101 ? -19.735 -0.701 12.086 1.00 61.91 101 ARG A C 1
ATOM 776 O O . ARG A 1 101 ? -18.832 -0.805 11.267 1.00 61.91 101 ARG A O 1
ATOM 783 N N . LYS A 1 102 ? -21.002 -0.452 11.732 1.00 65.06 102 LYS A N 1
ATOM 784 C CA . LYS A 1 102 ? -21.417 -0.261 10.329 1.00 65.06 102 LYS A CA 1
ATOM 785 C C . LYS A 1 102 ? -20.847 1.026 9.724 1.00 65.06 102 LYS A C 1
ATOM 787 O O . LYS A 1 102 ? -20.421 1.013 8.577 1.00 65.06 102 LYS A O 1
ATOM 792 N N . VAL A 1 103 ? -20.781 2.104 10.508 1.00 69.50 103 VAL A N 1
ATOM 793 C CA . VAL A 1 103 ? -20.178 3.375 10.069 1.00 69.50 103 VAL A CA 1
ATOM 794 C C . VAL A 1 103 ? -18.668 3.229 9.880 1.00 69.50 103 VAL A C 1
ATOM 796 O O . VAL A 1 103 ? -18.150 3.613 8.839 1.00 69.50 103 VAL A O 1
ATOM 799 N N . ILE A 1 104 ? -17.967 2.608 10.835 1.00 74.38 104 ILE A N 1
ATOM 800 C CA . ILE A 1 104 ? -16.519 2.368 10.721 1.00 74.38 104 ILE A CA 1
ATOM 801 C C . ILE A 1 104 ? -16.208 1.444 9.534 1.00 74.38 104 ILE A C 1
ATOM 803 O O . ILE A 1 104 ? -15.310 1.743 8.754 1.00 74.38 104 ILE A O 1
ATOM 807 N N . GLY A 1 105 ? -16.980 0.368 9.346 1.00 78.44 105 GLY A N 1
ATOM 808 C CA . GLY A 1 105 ? -16.829 -0.523 8.193 1.00 78.44 105 GLY A CA 1
ATOM 809 C C . GLY A 1 105 ? -17.057 0.188 6.856 1.00 78.44 105 GLY A C 1
ATOM 810 O O . GLY A 1 105 ? -16.280 -0.005 5.926 1.00 78.44 105 GLY A O 1
ATOM 811 N N . GLY A 1 106 ? -18.065 1.063 6.776 1.00 81.25 106 GLY A N 1
ATOM 812 C CA . GLY A 1 106 ? -18.320 1.883 5.589 1.00 81.25 106 GLY A CA 1
ATOM 813 C C . GLY A 1 106 ? -17.185 2.863 5.282 1.00 81.25 106 GLY A C 1
ATOM 814 O O . GLY A 1 106 ? -16.786 2.987 4.129 1.00 81.25 106 GLY A O 1
ATOM 815 N N . ILE A 1 107 ? -16.617 3.510 6.304 1.00 82.81 107 ILE A N 1
ATOM 816 C CA . ILE A 1 107 ? -15.480 4.431 6.142 1.00 82.81 107 ILE A CA 1
ATOM 817 C C . ILE A 1 107 ? -14.228 3.679 5.677 1.00 82.81 107 ILE A C 1
ATOM 819 O O . ILE A 1 107 ? -13.556 4.133 4.757 1.00 82.81 107 ILE A O 1
ATOM 823 N N . ILE A 1 108 ? -13.923 2.519 6.266 1.00 85.31 108 ILE A N 1
ATOM 824 C CA . ILE A 1 108 ? -12.765 1.709 5.855 1.00 85.31 108 ILE A CA 1
ATOM 825 C C . ILE A 1 108 ? -12.926 1.240 4.406 1.00 85.31 108 ILE A C 1
ATOM 827 O O . ILE A 1 108 ? -11.990 1.360 3.620 1.00 85.31 108 ILE A O 1
ATOM 831 N N . LEU A 1 109 ? -14.117 0.766 4.027 1.00 85.62 109 LEU A N 1
ATOM 832 C CA . LEU A 1 109 ? -14.401 0.360 2.651 1.00 85.62 109 LEU A CA 1
ATOM 833 C C . LEU A 1 109 ? -14.244 1.531 1.669 1.00 85.62 109 LEU A C 1
ATOM 835 O O . LEU A 1 109 ? -13.655 1.358 0.606 1.00 85.62 109 LEU A O 1
ATOM 839 N N . LEU A 1 110 ? -14.718 2.725 2.039 1.00 84.50 110 LEU A N 1
ATOM 840 C CA . LEU A 1 110 ? -14.555 3.941 1.243 1.00 84.50 110 LEU A CA 1
ATOM 841 C C . LEU A 1 110 ? -13.073 4.299 1.062 1.00 84.50 110 LEU A C 1
ATOM 843 O O . LEU A 1 110 ? -12.653 4.590 -0.052 1.00 84.50 110 LEU A O 1
ATOM 847 N N . ILE A 1 111 ? -12.272 4.245 2.130 1.00 85.00 111 ILE A N 1
ATOM 848 C CA . ILE A 1 111 ? -10.829 4.520 2.065 1.00 85.00 111 ILE A CA 1
ATOM 849 C C . ILE A 1 111 ? -10.134 3.518 1.141 1.00 85.00 111 ILE A C 1
ATOM 851 O O . ILE A 1 111 ? -9.351 3.924 0.287 1.00 85.00 111 ILE A O 1
ATOM 855 N N . ILE A 1 112 ? -10.446 2.225 1.262 1.00 83.25 112 ILE A N 1
ATOM 856 C CA . ILE A 1 112 ? -9.895 1.187 0.381 1.00 83.25 112 ILE A CA 1
ATOM 857 C C . ILE A 1 112 ? -10.271 1.472 -1.077 1.00 83.25 112 ILE A C 1
ATOM 859 O O . ILE A 1 112 ? -9.406 1.427 -1.948 1.00 83.25 112 ILE A O 1
ATOM 863 N N . LEU A 1 113 ? -11.531 1.825 -1.344 1.00 81.62 113 LEU A N 1
ATOM 864 C CA . LEU A 1 113 ? -11.990 2.171 -2.688 1.00 81.62 113 LEU A CA 1
ATOM 865 C C . LEU A 1 113 ? -11.229 3.383 -3.249 1.00 81.62 113 LEU A C 1
ATOM 867 O O . LEU A 1 113 ? -10.770 3.346 -4.388 1.00 81.62 113 LEU A O 1
ATOM 871 N N . VAL A 1 114 ? -11.040 4.432 -2.444 1.00 79.62 114 VAL A N 1
ATOM 872 C CA . VAL A 1 114 ? -10.267 5.623 -2.829 1.00 79.62 114 VAL A CA 1
ATOM 873 C C . VAL A 1 114 ? -8.812 5.261 -3.128 1.00 79.62 114 VAL A C 1
ATOM 875 O O . VAL A 1 114 ? -8.275 5.712 -4.135 1.00 79.62 114 VAL A O 1
ATOM 878 N N . LEU A 1 115 ? -8.180 4.413 -2.313 1.00 77.44 115 LEU A N 1
ATOM 879 C CA . LEU A 1 115 ? -6.809 3.953 -2.550 1.00 77.44 115 LEU A CA 1
ATOM 880 C C . LEU A 1 115 ? -6.685 3.138 -3.844 1.00 77.44 115 LEU A C 1
ATOM 882 O O . LEU A 1 115 ? -5.734 3.343 -4.595 1.00 77.44 115 LEU A O 1
ATOM 886 N N . ILE A 1 116 ? -7.656 2.267 -4.139 1.00 75.75 116 ILE A N 1
ATOM 887 C CA . ILE A 1 116 ? -7.702 1.506 -5.397 1.00 75.75 116 ILE A CA 1
ATOM 888 C C . ILE A 1 116 ? -7.816 2.457 -6.593 1.00 75.75 116 ILE A C 1
ATOM 890 O O . ILE A 1 116 ? -7.065 2.317 -7.557 1.00 75.75 116 ILE A O 1
ATOM 894 N N . VAL A 1 117 ? -8.708 3.451 -6.527 1.00 72.00 117 VAL A N 1
ATOM 895 C CA . VAL A 1 117 ? -8.869 4.452 -7.595 1.00 72.00 117 VAL A CA 1
ATOM 896 C C . VAL A 1 117 ? -7.591 5.272 -7.775 1.00 72.00 117 VAL A C 1
ATOM 898 O O . VAL A 1 117 ? -7.153 5.479 -8.905 1.00 72.00 117 VAL A O 1
ATOM 901 N N . LEU A 1 118 ? -6.948 5.696 -6.685 1.00 66.50 118 LEU A N 1
ATOM 902 C CA . LEU A 1 118 ? -5.685 6.433 -6.744 1.00 66.50 118 LEU A CA 1
ATOM 903 C C . LEU A 1 118 ? -4.576 5.604 -7.400 1.00 66.50 118 LEU A C 1
ATOM 905 O O . LEU A 1 118 ? -3.913 6.117 -8.301 1.00 66.50 118 LEU A O 1
ATOM 909 N N . ALA A 1 119 ? -4.420 4.335 -7.011 1.00 66.19 119 ALA A N 1
ATOM 910 C CA . ALA A 1 119 ? -3.430 3.429 -7.590 1.00 66.19 119 ALA A CA 1
ATOM 911 C C . ALA A 1 119 ? -3.694 3.146 -9.079 1.00 66.19 119 ALA A C 1
ATOM 913 O O . ALA A 1 119 ? -2.764 3.175 -9.880 1.00 66.19 119 ALA A O 1
ATOM 914 N N . ALA A 1 120 ? -4.956 2.934 -9.465 1.00 66.81 120 ALA A N 1
ATOM 915 C CA . ALA A 1 120 ? -5.343 2.711 -10.860 1.00 66.81 120 ALA A CA 1
ATOM 916 C C . ALA A 1 120 ? -5.210 3.972 -11.737 1.00 66.81 120 ALA A C 1
ATOM 918 O O . ALA A 1 120 ? -5.053 3.864 -12.948 1.00 66.81 120 ALA A O 1
ATOM 919 N N . SER A 1 121 ? -5.272 5.166 -11.139 1.00 67.19 121 SER A N 1
ATOM 920 C CA . SER A 1 121 ? -5.186 6.452 -11.848 1.00 67.19 121 SER A CA 1
ATOM 921 C C . SER A 1 121 ? -3.762 7.005 -11.996 1.00 67.19 121 SER A C 1
ATOM 923 O O . SER A 1 121 ? -3.589 8.100 -12.542 1.00 67.19 121 SER A O 1
ATOM 925 N N . ALA A 1 122 ? -2.758 6.293 -11.476 1.00 64.62 122 ALA A N 1
ATOM 926 C CA . ALA A 1 122 ? -1.364 6.701 -11.563 1.00 64.62 122 ALA A CA 1
ATOM 927 C C . ALA A 1 122 ? -0.871 6.617 -13.013 1.00 64.62 122 ALA A C 1
ATOM 929 O O . ALA A 1 122 ? -1.022 5.592 -13.676 1.00 64.62 122 ALA A O 1
ATOM 930 N N . SER A 1 123 ? -0.263 7.697 -13.503 1.00 67.31 123 SER A N 1
ATOM 931 C CA . SER A 1 123 ? 0.303 7.747 -14.852 1.00 67.31 123 SER A CA 1
ATOM 932 C C . SER A 1 123 ? 1.649 8.463 -14.866 1.00 67.31 123 SER A C 1
ATOM 934 O O . SER A 1 123 ? 1.866 9.409 -14.101 1.00 67.31 123 SER A O 1
ATOM 936 N N . VAL A 1 124 ? 2.549 8.006 -15.736 1.00 67.81 124 VAL A N 1
ATOM 937 C CA . VAL A 1 124 ? 3.877 8.593 -15.944 1.00 67.81 124 VAL A CA 1
ATOM 938 C C . VAL A 1 124 ? 3.918 9.199 -17.338 1.00 67.81 124 VAL A C 1
ATOM 940 O O . VAL A 1 124 ? 3.630 8.519 -18.320 1.00 67.81 124 VAL A O 1
ATOM 943 N N . GLN A 1 125 ? 4.258 10.482 -17.416 1.00 74.50 125 GLN A N 1
ATOM 944 C CA . GLN A 1 125 ? 4.526 11.173 -18.677 1.00 74.50 125 GLN A CA 1
ATOM 945 C C . GLN A 1 125 ? 6.031 11.391 -18.802 1.00 74.50 125 GLN A C 1
ATOM 947 O O . GLN A 1 125 ? 6.649 11.855 -17.843 1.00 74.50 125 GLN A O 1
ATOM 952 N N . VAL A 1 126 ? 6.600 11.062 -19.961 1.00 69.44 126 VAL A N 1
ATOM 953 C CA . VAL A 1 126 ? 8.031 11.227 -20.251 1.00 69.44 126 VAL A CA 1
ATOM 954 C C . VAL A 1 126 ? 8.221 12.432 -21.175 1.00 69.44 126 VAL A C 1
ATOM 956 O O . VAL A 1 126 ? 7.481 12.590 -22.145 1.00 69.44 126 VAL A O 1
ATOM 959 N N . GLN A 1 127 ? 9.163 13.312 -20.838 1.00 78.44 127 GLN A N 1
ATOM 960 C CA . GLN A 1 127 ? 9.519 14.533 -21.576 1.00 78.44 127 GLN A CA 1
ATOM 961 C C . GLN A 1 127 ? 11.046 14.715 -21.559 1.00 78.44 127 GLN A C 1
ATOM 963 O O . GLN A 1 127 ? 11.677 14.145 -20.678 1.00 78.44 127 GLN A O 1
ATOM 968 N N . PRO A 1 128 ? 11.660 15.524 -22.439 1.00 76.62 128 PRO A N 1
ATOM 969 C CA . PRO A 1 128 ? 13.104 15.772 -22.391 1.00 76.62 128 PRO A CA 1
ATOM 970 C C . PRO A 1 128 ? 13.581 16.280 -21.018 1.00 76.62 128 PRO A C 1
ATOM 972 O O . PRO A 1 128 ? 12.958 17.162 -20.422 1.00 76.62 128 PRO A O 1
ATOM 975 N N . GLY A 1 129 ? 14.670 15.702 -20.508 1.00 74.25 129 GLY A N 1
ATOM 976 C CA . GLY A 1 129 ? 15.274 16.048 -19.217 1.00 74.25 129 GLY A CA 1
ATOM 977 C C . GLY A 1 129 ? 16.141 17.308 -19.272 1.00 74.25 129 GLY A C 1
ATOM 978 O O . GLY A 1 129 ? 16.608 17.712 -20.334 1.00 74.25 129 GLY A O 1
ATOM 979 N N . SER A 1 130 ? 16.356 17.944 -18.116 1.00 77.06 130 SER A N 1
ATOM 980 C CA . SER A 1 130 ? 17.176 19.165 -18.014 1.00 77.06 130 SER A CA 1
ATOM 981 C C . SER A 1 130 ? 17.952 19.273 -16.693 1.00 77.06 130 SER A C 1
ATOM 983 O O . SER A 1 130 ? 18.146 20.376 -16.173 1.00 77.06 130 SER A O 1
ATOM 985 N N . ALA A 1 131 ? 18.319 18.146 -16.074 1.00 77.00 131 ALA A N 1
ATOM 986 C CA . ALA A 1 131 ? 18.957 18.166 -14.758 1.00 77.00 131 ALA A CA 1
ATOM 987 C C . ALA A 1 131 ? 20.454 18.475 -14.852 1.00 77.00 131 ALA A C 1
ATOM 989 O O . ALA A 1 131 ? 21.146 18.012 -15.750 1.00 77.00 131 ALA A O 1
ATOM 990 N N . THR A 1 132 ? 20.982 19.201 -13.866 1.00 75.75 132 THR A N 1
ATOM 991 C CA . THR A 1 132 ? 22.416 19.529 -13.799 1.00 75.75 132 THR A CA 1
ATOM 992 C C . THR A 1 132 ? 23.268 18.383 -13.231 1.00 75.75 132 THR A C 1
ATOM 994 O O . THR A 1 132 ? 24.479 18.363 -13.430 1.00 75.75 132 THR A O 1
ATOM 997 N N . SER A 1 133 ? 22.671 17.436 -12.494 1.00 86.19 133 SER A N 1
ATOM 998 C CA . SER A 1 133 ? 23.378 16.310 -11.866 1.00 86.19 133 SER A CA 1
ATOM 999 C C . SER A 1 133 ? 22.452 15.113 -11.627 1.00 86.19 133 SER A C 1
ATOM 1001 O O . SER A 1 133 ? 21.259 15.289 -11.384 1.00 86.19 133 SER A O 1
ATOM 1003 N N . TYR A 1 134 ? 23.027 13.905 -11.652 1.00 88.94 134 TYR A N 1
ATOM 1004 C CA . TYR A 1 134 ? 22.333 12.623 -11.493 1.00 88.94 134 TYR A CA 1
ATOM 1005 C C . TYR A 1 134 ? 23.045 11.739 -10.444 1.00 88.94 134 TYR A C 1
ATOM 1007 O O . TYR A 1 134 ? 23.749 10.796 -10.812 1.00 88.94 134 TYR A O 1
ATOM 1015 N N . PRO A 1 135 ? 22.951 12.064 -9.139 1.00 89.62 135 PRO A N 1
ATOM 1016 C CA . PRO A 1 135 ? 23.742 11.404 -8.097 1.00 89.62 135 PRO A CA 1
ATOM 1017 C C . PRO A 1 135 ? 23.242 10.003 -7.720 1.00 89.62 135 PRO A C 1
ATOM 1019 O O . PRO A 1 135 ? 23.969 9.256 -7.069 1.00 89.62 135 PRO A O 1
ATOM 1022 N N . TYR A 1 136 ? 22.017 9.635 -8.095 1.00 89.38 136 TYR A N 1
ATOM 1023 C CA . TYR A 1 136 ? 21.446 8.326 -7.784 1.00 89.38 136 TYR A CA 1
ATOM 1024 C C . TYR A 1 136 ? 21.611 7.388 -8.975 1.00 89.38 136 TYR A C 1
ATOM 1026 O O . TYR A 1 136 ? 21.347 7.783 -10.107 1.00 89.38 136 TYR A O 1
ATOM 1034 N N . ILE A 1 137 ? 22.027 6.144 -8.727 1.00 89.69 137 ILE A N 1
ATOM 1035 C CA . ILE A 1 137 ? 22.241 5.135 -9.770 1.00 89.69 137 ILE A CA 1
ATOM 1036 C C . ILE A 1 137 ? 21.517 3.857 -9.370 1.00 89.69 137 ILE A C 1
ATOM 1038 O O . ILE A 1 137 ? 21.700 3.360 -8.262 1.00 89.69 137 ILE A O 1
ATOM 1042 N N . THR A 1 138 ? 20.721 3.313 -10.286 1.00 89.00 138 THR A N 1
ATOM 1043 C CA . THR A 1 138 ? 20.120 1.982 -10.141 1.00 89.00 138 THR A CA 1
ATOM 1044 C C . THR A 1 138 ? 20.518 1.115 -11.327 1.00 89.00 138 THR A C 1
ATOM 1046 O O . THR A 1 138 ? 20.456 1.573 -12.469 1.00 89.00 138 THR A O 1
ATOM 1049 N N . THR A 1 139 ? 20.928 -0.125 -11.063 1.00 90.56 139 THR A N 1
ATOM 1050 C CA . THR A 1 139 ? 21.452 -1.039 -12.086 1.00 90.56 139 THR A CA 1
ATOM 1051 C C . THR A 1 139 ? 20.508 -2.215 -12.298 1.00 90.56 139 THR A C 1
ATOM 1053 O O . THR A 1 139 ? 20.041 -2.831 -11.340 1.00 90.56 139 THR A O 1
ATOM 1056 N N . TYR A 1 140 ? 20.268 -2.554 -13.560 1.00 89.88 140 TYR A N 1
ATOM 1057 C CA . TYR A 1 140 ? 19.423 -3.664 -13.979 1.00 89.88 140 TYR A CA 1
ATOM 1058 C C . TYR A 1 140 ? 20.108 -4.487 -15.067 1.00 89.88 140 TYR A C 1
ATOM 1060 O O . TYR A 1 140 ? 20.766 -3.938 -15.946 1.00 89.88 140 TYR A O 1
ATOM 1068 N N . GLY A 1 141 ? 19.901 -5.798 -15.043 1.00 91.69 141 GLY A N 1
ATOM 1069 C CA . GLY A 1 141 ? 20.127 -6.653 -16.201 1.00 91.69 141 GLY A CA 1
ATOM 1070 C C . GLY A 1 141 ? 18.869 -6.660 -17.059 1.00 91.69 141 GLY A C 1
ATOM 1071 O O . GLY A 1 141 ? 17.786 -6.918 -16.528 1.00 91.69 141 GLY A O 1
ATOM 1072 N N . VAL A 1 142 ? 18.992 -6.350 -18.351 1.00 90.81 142 VAL A N 1
ATOM 1073 C CA . VAL A 1 142 ? 17.866 -6.354 -19.294 1.00 90.81 142 VAL A CA 1
ATOM 1074 C C . VAL A 1 142 ? 18.171 -7.181 -20.532 1.00 90.81 142 VAL A C 1
ATOM 1076 O O . VAL A 1 142 ? 19.292 -7.176 -21.039 1.00 90.81 142 VAL A O 1
ATOM 1079 N N . TRP A 1 143 ? 17.154 -7.879 -21.028 1.00 92.19 143 TRP A N 1
ATOM 1080 C CA . TRP A 1 143 ? 17.255 -8.742 -22.203 1.00 92.19 143 TRP A CA 1
ATOM 1081 C C . TRP A 1 143 ? 16.358 -8.221 -23.312 1.00 92.19 143 TRP A C 1
ATOM 1083 O O . TRP A 1 143 ? 15.143 -8.115 -23.135 1.00 92.19 143 TRP A O 1
ATOM 1093 N N . PHE A 1 144 ? 16.965 -7.867 -24.442 1.00 91.94 144 PHE A N 1
ATOM 1094 C CA . PHE A 1 144 ? 16.249 -7.360 -25.605 1.00 91.94 144 PHE A CA 1
ATOM 1095 C C . PHE A 1 144 ? 16.106 -8.483 -26.632 1.00 91.94 144 PHE A C 1
ATOM 1097 O O . PHE A 1 144 ? 17.120 -9.056 -27.042 1.00 91.94 144 PHE A O 1
ATOM 1104 N N . PRO A 1 145 ? 14.883 -8.803 -27.078 1.00 91.31 145 PRO A N 1
ATOM 1105 C CA . PRO A 1 145 ? 14.691 -9.721 -28.192 1.00 91.31 145 PRO A CA 1
ATOM 1106 C C . PRO A 1 145 ? 15.346 -9.160 -29.464 1.00 91.31 145 PRO A C 1
ATOM 1108 O O . PRO A 1 145 ? 15.103 -8.016 -29.850 1.00 91.31 145 PRO A O 1
ATOM 1111 N N . ILE A 1 146 ? 16.189 -9.962 -30.119 1.00 90.81 146 ILE A N 1
ATOM 1112 C CA . ILE A 1 146 ? 16.877 -9.537 -31.343 1.00 90.81 146 ILE A CA 1
ATOM 1113 C C . ILE A 1 146 ? 15.851 -9.345 -32.470 1.00 90.81 146 ILE A C 1
ATOM 1115 O O . ILE A 1 146 ? 14.979 -10.186 -32.687 1.00 90.81 146 ILE A O 1
ATOM 1119 N N . GLY A 1 147 ? 15.960 -8.229 -33.192 1.00 89.50 147 GLY A N 1
ATOM 1120 C CA . GLY A 1 147 ? 15.088 -7.873 -34.311 1.00 89.50 147 GLY A CA 1
ATOM 1121 C C . GLY A 1 147 ? 13.719 -7.324 -33.910 1.00 89.50 147 GLY A C 1
ATOM 1122 O O . GLY A 1 147 ? 12.912 -7.039 -34.792 1.00 89.50 147 GLY A O 1
ATOM 1123 N N . GLN A 1 148 ? 13.439 -7.163 -32.612 1.00 90.62 148 GLN A N 1
ATOM 1124 C CA . GLN A 1 148 ? 12.165 -6.636 -32.128 1.00 90.62 148 GLN A CA 1
ATOM 1125 C C . GLN A 1 148 ? 12.323 -5.251 -31.487 1.00 90.62 148 GLN A C 1
ATOM 1127 O O . GLN A 1 148 ? 13.317 -5.003 -30.800 1.00 90.62 148 GLN A O 1
ATOM 1132 N N . PRO A 1 149 ? 11.343 -4.351 -31.689 1.00 90.31 149 PRO A N 1
ATOM 1133 C CA . PRO A 1 149 ? 11.331 -3.052 -31.039 1.00 90.31 149 PRO A CA 1
ATOM 1134 C C . PRO A 1 149 ? 11.033 -3.167 -29.545 1.00 90.31 149 PRO A C 1
ATOM 1136 O O . PRO A 1 149 ? 10.160 -3.917 -29.099 1.00 90.31 149 PRO A O 1
ATOM 1139 N N . VAL A 1 150 ? 11.769 -2.373 -28.780 1.00 89.00 150 VAL A N 1
ATOM 1140 C CA . VAL A 1 150 ? 11.676 -2.245 -27.335 1.00 89.00 150 VAL A CA 1
ATOM 1141 C C . VAL A 1 150 ? 11.569 -0.763 -26.994 1.00 89.00 150 VAL A C 1
ATOM 1143 O O . VAL A 1 150 ? 12.514 -0.008 -27.203 1.00 89.00 150 VAL A O 1
ATOM 1146 N N . ASP A 1 151 ? 10.431 -0.348 -26.443 1.00 87.00 151 ASP A N 1
ATOM 1147 C CA . ASP A 1 151 ? 10.189 1.059 -26.125 1.00 87.00 151 ASP A CA 1
ATOM 1148 C C . ASP A 1 151 ? 10.662 1.393 -24.708 1.00 87.00 151 ASP A C 1
ATOM 1150 O O . ASP A 1 151 ? 10.026 1.018 -23.725 1.00 87.00 151 ASP A O 1
ATOM 1154 N N . ILE A 1 152 ? 11.766 2.126 -24.574 1.00 83.81 152 ILE A N 1
ATOM 1155 C CA . ILE A 1 152 ? 12.277 2.568 -23.270 1.00 83.81 152 ILE A CA 1
ATOM 1156 C C . ILE A 1 152 ? 12.258 4.080 -23.215 1.00 83.81 152 ILE A C 1
ATOM 1158 O O . ILE A 1 152 ? 12.915 4.751 -24.002 1.00 83.81 152 ILE A O 1
ATOM 1162 N N . SER A 1 153 ? 11.552 4.628 -22.223 1.00 76.06 153 SER A N 1
ATOM 1163 C CA . SER A 1 153 ? 11.551 6.074 -21.964 1.00 76.06 153 SER A CA 1
ATOM 1164 C C . SER A 1 153 ? 11.167 6.926 -23.182 1.00 76.06 153 SER A C 1
ATOM 1166 O O . SER A 1 153 ? 11.715 8.004 -23.378 1.00 76.06 153 SER A O 1
ATOM 1168 N N . GLY A 1 154 ? 10.235 6.435 -24.002 1.00 78.38 154 GLY A N 1
ATOM 1169 C CA . GLY A 1 154 ? 9.780 7.127 -25.211 1.00 78.38 154 GLY A CA 1
ATOM 1170 C C . GLY A 1 154 ? 10.683 6.960 -26.437 1.00 78.38 154 GLY A C 1
ATOM 1171 O O . GLY A 1 154 ? 10.360 7.531 -27.472 1.00 78.38 154 GLY A O 1
ATOM 1172 N N . HIS A 1 155 ? 11.760 6.176 -26.336 1.00 84.06 155 HIS A N 1
ATOM 1173 C CA . HIS A 1 155 ? 12.626 5.814 -27.456 1.00 84.06 155 HIS A CA 1
ATOM 1174 C C . HIS A 1 155 ? 12.333 4.393 -27.922 1.00 84.06 155 HIS A C 1
ATOM 1176 O O . HIS A 1 155 ? 12.216 3.490 -27.088 1.00 84.06 155 HIS A O 1
ATOM 1182 N N . THR A 1 156 ? 12.287 4.180 -29.234 1.00 89.75 156 THR A N 1
ATOM 1183 C CA . THR A 1 156 ? 12.158 2.836 -29.807 1.00 89.75 156 THR A CA 1
ATOM 1184 C C . THR A 1 156 ? 13.549 2.282 -30.084 1.00 89.75 156 THR A C 1
ATOM 1186 O O . THR A 1 156 ? 14.286 2.781 -30.938 1.00 89.75 156 THR A O 1
ATOM 1189 N N . LEU A 1 157 ? 13.909 1.241 -29.335 1.00 90.88 157 LEU A N 1
ATOM 1190 C CA . LEU A 1 157 ? 15.221 0.609 -29.364 1.00 90.88 157 LEU A CA 1
ATOM 1191 C C . LEU A 1 157 ? 15.137 -0.750 -30.056 1.00 90.88 157 LEU A C 1
ATOM 1193 O O . LEU A 1 157 ? 14.221 -1.524 -29.790 1.00 90.88 157 LEU A O 1
ATOM 1197 N N . ILE A 1 158 ? 16.098 -1.072 -30.919 1.00 92.44 158 ILE A N 1
ATOM 1198 C CA . ILE A 1 158 ? 16.161 -2.374 -31.594 1.00 92.44 158 ILE A CA 1
ATOM 1199 C C . ILE A 1 158 ? 17.593 -2.896 -31.531 1.00 92.44 158 ILE A C 1
ATOM 1201 O O . ILE A 1 158 ? 18.518 -2.264 -32.042 1.00 92.44 158 ILE A O 1
ATOM 1205 N N . ALA A 1 159 ? 17.770 -4.076 -30.937 1.00 92.19 159 ALA A N 1
ATOM 1206 C CA . ALA A 1 159 ? 19.008 -4.836 -31.058 1.00 92.19 159 ALA A CA 1
ATOM 1207 C C . ALA A 1 159 ? 18.950 -5.683 -32.335 1.00 92.19 159 ALA A C 1
ATOM 1209 O O . ALA A 1 159 ? 18.004 -6.440 -32.542 1.00 92.19 159 ALA A O 1
ATOM 1210 N N . LEU A 1 160 ? 19.953 -5.559 -33.192 1.00 91.50 160 LEU A N 1
ATOM 1211 C CA . LEU A 1 160 ? 20.037 -6.227 -34.486 1.00 91.50 160 LEU A CA 1
ATOM 1212 C C . LEU A 1 160 ? 21.307 -7.076 -34.524 1.00 91.50 160 LEU A C 1
ATOM 1214 O O . LEU A 1 160 ? 22.355 -6.638 -34.055 1.00 91.50 160 LEU A O 1
ATOM 1218 N N . ALA A 1 161 ? 21.216 -8.272 -35.092 1.00 88.25 161 ALA A N 1
ATOM 1219 C CA . ALA A 1 161 ? 22.376 -9.096 -35.402 1.00 88.25 161 ALA A CA 1
ATOM 1220 C C . ALA A 1 161 ? 22.633 -9.025 -36.911 1.00 88.25 161 ALA A C 1
ATOM 1222 O O . ALA A 1 161 ? 21.729 -9.319 -37.693 1.00 88.25 161 ALA A O 1
ATOM 1223 N N . ASP A 1 162 ? 23.843 -8.636 -37.305 1.00 84.12 162 ASP A N 1
ATOM 1224 C CA . ASP A 1 162 ? 24.297 -8.618 -38.697 1.00 84.12 162 ASP A CA 1
ATOM 1225 C C . ASP A 1 162 ? 25.600 -9.423 -38.812 1.00 84.12 162 ASP A C 1
ATOM 1227 O O . ASP A 1 162 ? 26.684 -8.981 -38.424 1.00 84.12 162 ASP A O 1
ATOM 1231 N N . GLY A 1 163 ? 25.478 -10.675 -39.259 1.00 83.50 163 GLY A N 1
ATOM 1232 C CA . GLY A 1 163 ? 26.581 -11.635 -39.264 1.00 83.50 163 GLY A CA 1
ATOM 1233 C C . GLY A 1 163 ? 27.143 -11.880 -37.858 1.00 83.50 163 GLY A C 1
ATOM 1234 O O . GLY A 1 163 ? 26.458 -12.418 -36.991 1.00 83.50 163 GLY A O 1
ATOM 1235 N N . ASN A 1 164 ? 28.403 -11.489 -37.643 1.00 82.06 164 ASN A N 1
ATOM 1236 C CA . ASN A 1 164 ? 29.091 -11.592 -36.347 1.00 82.06 164 ASN A CA 1
ATOM 1237 C C . ASN A 1 164 ? 29.043 -10.288 -35.535 1.00 82.06 164 ASN A C 1
ATOM 1239 O O . ASN A 1 164 ? 29.646 -10.206 -34.462 1.00 82.06 164 ASN A O 1
ATOM 1243 N N . GLU A 1 165 ? 28.377 -9.256 -36.049 1.00 86.25 165 GLU A N 1
ATOM 1244 C CA . GLU A 1 165 ? 28.299 -7.947 -35.419 1.00 86.25 165 GLU A CA 1
ATOM 1245 C C . GLU A 1 165 ? 26.916 -7.728 -34.815 1.00 86.25 165 GLU A C 1
ATOM 1247 O O . GLU A 1 165 ? 25.897 -8.192 -35.326 1.00 86.25 165 GLU A O 1
ATOM 1252 N N . MET A 1 166 ? 26.886 -7.005 -33.699 1.00 90.12 166 MET A N 1
ATOM 1253 C CA . MET A 1 166 ? 25.643 -6.533 -33.113 1.00 90.12 166 MET A CA 1
ATOM 1254 C C . MET A 1 166 ?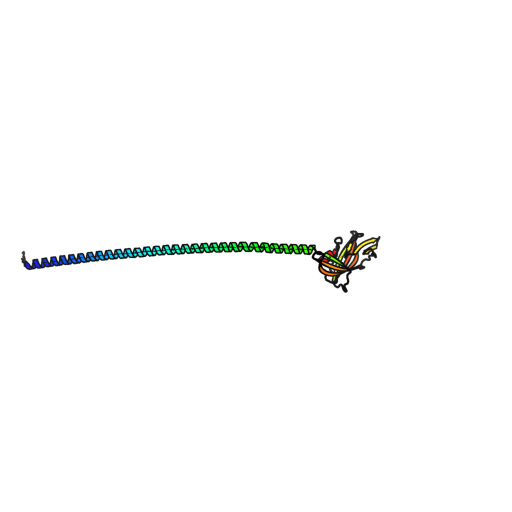 25.504 -5.050 -33.409 1.00 90.12 166 MET A C 1
ATOM 1256 O O . MET A 1 166 ? 26.446 -4.277 -33.243 1.00 90.12 166 MET A O 1
ATOM 1260 N N . MET A 1 167 ? 24.317 -4.662 -33.835 1.00 92.44 167 MET A N 1
ATOM 1261 C CA . MET A 1 167 ? 23.938 -3.295 -34.141 1.00 92.44 167 MET A CA 1
ATOM 1262 C C . MET A 1 167 ? 22.807 -2.885 -33.199 1.00 92.44 167 MET A C 1
ATOM 1264 O O . MET A 1 167 ? 22.021 -3.709 -32.731 1.00 92.44 167 MET A O 1
ATOM 1268 N N . PHE A 1 168 ? 22.732 -1.600 -32.901 1.00 92.62 168 PHE A N 1
ATOM 1269 C CA . PHE A 1 168 ? 21.720 -1.016 -32.042 1.00 92.62 168 PHE A CA 1
ATOM 1270 C C . PHE A 1 168 ? 21.121 0.188 -32.732 1.00 92.62 168 PHE A C 1
ATOM 1272 O O . PHE A 1 168 ? 21.827 1.149 -33.041 1.00 92.62 168 PHE A O 1
ATOM 1279 N N . SER A 1 169 ? 19.821 0.110 -32.991 1.00 92.12 169 SER A N 1
ATOM 1280 C CA . SER A 1 169 ? 19.043 1.236 -33.475 1.00 92.12 169 SER A CA 1
ATOM 1281 C C . SER A 1 169 ? 18.369 1.917 -32.294 1.00 92.12 169 SER A C 1
ATOM 1283 O O . SER A 1 169 ? 17.628 1.264 -31.562 1.00 92.12 169 SER A O 1
ATOM 1285 N N . ALA A 1 170 ? 18.616 3.210 -32.123 1.00 90.50 170 ALA A N 1
ATOM 1286 C CA . ALA A 1 170 ? 17.829 4.078 -31.256 1.00 90.50 170 ALA A CA 1
ATOM 1287 C C . ALA A 1 170 ? 17.156 5.129 -32.139 1.00 90.50 170 ALA A C 1
ATOM 1289 O O . ALA A 1 170 ? 17.843 5.892 -32.820 1.00 90.50 170 ALA A O 1
ATOM 1290 N N . ASP A 1 171 ? 15.823 5.112 -32.183 1.00 87.88 171 ASP A N 1
ATOM 1291 C CA . ASP A 1 171 ? 15.000 6.019 -32.996 1.00 87.88 171 ASP A CA 1
ATOM 1292 C C . ASP A 1 171 ? 15.427 6.087 -34.474 1.00 87.88 171 ASP A C 1
ATOM 1294 O O . ASP A 1 171 ? 15.438 7.143 -35.108 1.00 87.88 171 ASP A O 1
ATOM 1298 N N . GLY A 1 172 ? 15.825 4.942 -35.033 1.00 86.00 172 GLY A N 1
ATOM 1299 C CA . GLY A 1 172 ? 16.267 4.821 -36.423 1.00 86.00 172 GLY A CA 1
ATOM 1300 C C . GLY A 1 172 ? 17.749 5.132 -36.660 1.00 86.00 172 GLY A C 1
ATOM 1301 O O . GLY A 1 172 ? 18.264 4.790 -37.723 1.00 86.00 172 GLY A O 1
ATOM 1302 N N . SER A 1 173 ? 18.472 5.689 -35.684 1.00 89.25 173 SER A N 1
ATOM 1303 C CA . SER A 1 173 ? 19.928 5.855 -35.769 1.00 89.25 173 SER A CA 1
ATOM 1304 C C . SER A 1 173 ? 20.630 4.561 -35.374 1.00 89.25 173 SER A C 1
ATOM 1306 O O . SER A 1 173 ? 20.487 4.091 -34.245 1.00 89.25 173 SER A O 1
ATOM 1308 N N . VAL A 1 174 ? 21.367 3.961 -36.309 1.00 90.69 174 VAL A N 1
ATOM 1309 C CA . VAL A 1 174 ? 22.022 2.663 -36.113 1.00 90.69 174 VAL A CA 1
ATOM 1310 C C . VAL A 1 174 ? 23.486 2.860 -35.743 1.00 90.69 174 VAL A C 1
ATOM 1312 O O . VAL A 1 174 ? 24.243 3.521 -36.450 1.00 90.69 174 VAL A O 1
ATOM 1315 N N . THR A 1 175 ? 23.897 2.235 -34.646 1.00 91.12 175 THR A N 1
ATOM 1316 C CA . THR A 1 175 ? 25.278 2.232 -34.159 1.00 91.12 175 THR A CA 1
ATOM 1317 C C . THR A 1 175 ? 25.738 0.807 -33.886 1.00 91.12 175 THR A C 1
ATOM 1319 O O . THR A 1 175 ? 24.939 -0.062 -33.543 1.00 91.12 175 THR A O 1
ATOM 1322 N N . LYS A 1 176 ? 27.035 0.543 -34.044 1.00 91.56 176 LYS A N 1
ATOM 1323 C CA . LYS A 1 176 ? 27.609 -0.766 -33.726 1.00 91.56 176 LYS A CA 1
ATOM 1324 C C . LYS A 1 176 ? 27.702 -0.952 -32.214 1.00 91.56 176 LYS A C 1
ATOM 1326 O O . LYS A 1 176 ? 28.239 -0.094 -31.517 1.00 91.56 176 LYS A O 1
ATOM 1331 N N . LEU A 1 177 ? 27.225 -2.091 -31.720 1.00 90.12 177 LEU A N 1
ATOM 1332 C CA . LEU A 1 177 ? 27.385 -2.505 -30.332 1.00 90.12 177 LEU A CA 1
ATOM 1333 C C . LEU A 1 177 ? 28.744 -3.160 -30.128 1.00 90.12 177 LEU A C 1
ATOM 1335 O O . LEU A 1 177 ? 29.054 -4.202 -30.706 1.00 90.12 177 LEU A O 1
ATOM 1339 N N . VAL A 1 178 ? 29.526 -2.580 -29.225 1.00 90.44 178 VAL A N 1
ATOM 1340 C CA . VAL A 1 178 ? 30.754 -3.182 -28.712 1.00 90.44 178 VAL A CA 1
ATOM 1341 C C . VAL A 1 178 ? 30.511 -3.600 -27.269 1.00 90.44 178 VAL A C 1
ATOM 1343 O O . VAL A 1 178 ? 29.905 -2.866 -26.486 1.00 90.44 178 VAL A O 1
ATOM 1346 N N . ARG A 1 179 ? 30.959 -4.806 -26.908 1.00 92.12 179 ARG A N 1
ATOM 1347 C CA . ARG A 1 179 ? 30.799 -5.316 -25.543 1.00 92.12 179 ARG A CA 1
ATOM 1348 C C . ARG A 1 179 ? 31.494 -4.384 -24.548 1.00 92.12 179 ARG A C 1
ATOM 1350 O O . ARG A 1 179 ? 32.647 -4.020 -24.756 1.00 92.12 179 ARG A O 1
ATOM 1357 N N . GLY A 1 180 ? 30.800 -4.040 -23.467 1.00 90.06 180 GLY A N 1
ATOM 1358 C CA . GLY A 1 180 ? 31.305 -3.156 -22.417 1.00 90.06 180 GLY A CA 1
ATOM 1359 C C . GL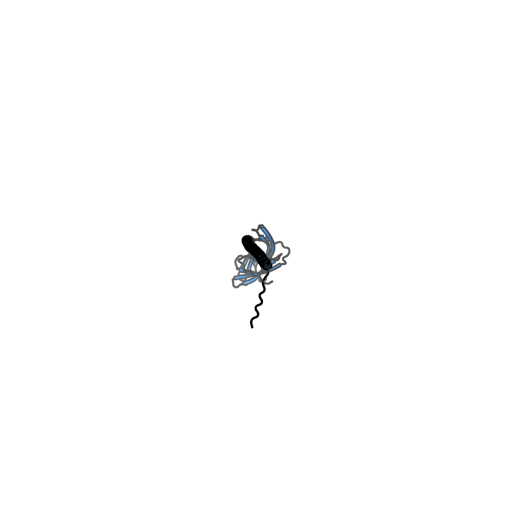Y A 1 180 ? 31.264 -1.664 -22.765 1.00 90.06 180 GLY A C 1
ATOM 1360 O O . GLY A 1 180 ? 31.631 -0.840 -21.932 1.00 90.06 180 GLY A O 1
ATOM 1361 N N . GLN A 1 181 ? 30.825 -1.289 -23.973 1.00 91.00 181 GLN A N 1
ATOM 1362 C CA . GLN A 1 181 ? 30.708 0.115 -24.354 1.00 91.00 181 GLN A CA 1
ATOM 1363 C C . GLN A 1 181 ? 29.356 0.684 -23.891 1.00 91.00 181 GLN A C 1
ATOM 1365 O O . GLN A 1 181 ? 28.313 0.144 -24.272 1.00 91.00 181 GLN A O 1
ATOM 1370 N N . PRO A 1 182 ? 29.348 1.773 -23.098 1.00 92.31 182 PRO A N 1
ATOM 1371 C CA . PRO A 1 182 ? 28.115 2.417 -22.675 1.00 92.31 182 PRO A CA 1
ATOM 1372 C C . PRO A 1 182 ? 27.507 3.260 -23.802 1.00 92.31 182 PRO A C 1
ATOM 1374 O O . PRO A 1 182 ? 28.206 3.991 -24.505 1.00 92.31 182 PRO A O 1
ATOM 1377 N N . ILE A 1 183 ? 26.184 3.198 -23.925 1.00 90.69 183 ILE A N 1
ATOM 1378 C CA . ILE A 1 183 ? 25.368 3.972 -24.859 1.00 90.69 183 ILE A CA 1
ATOM 1379 C C . ILE A 1 183 ? 24.313 4.715 -24.053 1.00 90.69 183 ILE A C 1
ATOM 1381 O O . ILE A 1 183 ? 23.517 4.105 -23.342 1.00 90.69 183 ILE A O 1
ATOM 1385 N N . THR A 1 184 ? 24.298 6.038 -24.168 1.00 89.88 184 THR A N 1
ATOM 1386 C CA . THR A 1 184 ? 23.300 6.884 -23.507 1.00 89.88 184 THR A CA 1
ATOM 1387 C C . THR A 1 184 ? 22.123 7.100 -24.448 1.00 89.88 184 THR A C 1
ATOM 1389 O O . THR A 1 184 ? 22.311 7.599 -25.553 1.00 89.88 184 THR A O 1
ATOM 1392 N N . ILE A 1 185 ? 20.916 6.748 -24.004 1.00 83.62 185 ILE A N 1
ATOM 1393 C CA . ILE A 1 185 ? 19.686 6.842 -24.812 1.00 83.62 185 ILE A CA 1
ATOM 1394 C C . ILE A 1 185 ? 19.103 8.263 -24.816 1.00 83.62 185 ILE A C 1
ATOM 1396 O O . ILE A 1 185 ? 18.385 8.646 -25.730 1.00 83.62 185 ILE A O 1
ATOM 1400 N N . GLY A 1 186 ? 19.482 9.082 -23.837 1.00 79.81 186 GLY A N 1
ATOM 1401 C CA . GLY A 1 186 ? 19.075 10.479 -23.731 1.00 79.81 186 GLY A CA 1
ATOM 1402 C C . GLY A 1 186 ? 18.741 10.859 -22.296 1.00 79.81 186 GLY A C 1
ATOM 1403 O O . GLY A 1 186 ? 18.664 10.003 -21.409 1.00 79.81 186 GLY A O 1
ATOM 1404 N N . GLU A 1 187 ? 18.564 12.159 -22.070 1.00 87.31 187 GLU A N 1
ATOM 1405 C CA . GLU A 1 187 ? 18.075 12.698 -20.803 1.00 87.31 187 GLU A CA 1
ATOM 1406 C C . GLU A 1 187 ? 16.562 12.881 -20.869 1.00 87.31 187 GLU A C 1
ATOM 1408 O O . GLU A 1 187 ? 16.029 13.481 -21.802 1.00 87.31 187 GLU A O 1
ATOM 1413 N N . GLN A 1 188 ? 15.871 12.371 -19.860 1.00 86.62 188 GLN A N 1
ATOM 1414 C CA . GLN A 1 188 ? 14.422 12.297 -19.788 1.00 86.62 188 GLN A CA 1
ATOM 1415 C C . GLN A 1 188 ? 13.918 12.811 -18.438 1.00 86.62 188 GLN A C 1
ATOM 1417 O O . GLN A 1 188 ? 14.635 12.865 -17.442 1.00 86.62 188 GLN A O 1
ATOM 1422 N N . SER A 1 189 ? 12.654 13.199 -18.407 1.00 85.69 189 SER A N 1
ATOM 1423 C CA . SER A 1 189 ? 11.927 13.714 -17.260 1.00 85.69 189 SER A CA 1
ATOM 1424 C C . SER A 1 189 ? 10.628 12.933 -17.133 1.00 85.69 189 SER A C 1
ATOM 1426 O O . SER A 1 189 ? 9.729 13.048 -17.966 1.00 85.69 189 SER A O 1
ATOM 1428 N N . ALA A 1 190 ? 10.535 12.103 -16.099 1.00 83.19 190 ALA A N 1
ATOM 1429 C CA . ALA A 1 190 ? 9.333 11.371 -15.742 1.00 83.19 190 ALA A CA 1
ATOM 1430 C C . ALA A 1 190 ? 8.503 12.200 -14.761 1.00 83.19 190 ALA A C 1
ATOM 1432 O O . ALA A 1 190 ? 8.889 12.411 -13.607 1.00 83.19 190 ALA A O 1
ATOM 1433 N N . LYS A 1 191 ? 7.326 12.637 -15.206 1.00 85.19 191 LYS A N 1
ATOM 1434 C CA . LYS A 1 191 ? 6.326 13.296 -14.368 1.00 85.19 191 LYS A CA 1
ATOM 1435 C C . LYS A 1 191 ? 5.289 12.276 -13.916 1.00 85.19 191 LYS A C 1
ATOM 1437 O O . LYS A 1 191 ? 4.432 11.850 -14.692 1.00 85.19 191 LYS A O 1
ATOM 1442 N N . LEU A 1 192 ? 5.363 11.897 -12.645 1.00 81.06 192 LEU A N 1
ATOM 1443 C CA . LEU A 1 192 ? 4.375 11.056 -11.989 1.00 81.06 192 LEU A CA 1
ATOM 1444 C C . LEU A 1 192 ? 3.163 11.902 -11.599 1.00 81.06 192 LEU A C 1
ATOM 1446 O O . LEU A 1 192 ? 3.277 12.924 -10.915 1.00 81.06 192 LEU A O 1
ATOM 1450 N N . THR A 1 193 ? 1.989 11.447 -12.014 1.00 80.38 193 THR A N 1
ATOM 1451 C CA . THR A 1 193 ? 0.713 12.124 -11.786 1.00 80.38 193 THR A CA 1
ATOM 1452 C C . THR A 1 193 ? -0.332 11.152 -11.245 1.00 80.38 193 THR A C 1
ATOM 1454 O O . THR A 1 193 ? -0.280 9.953 -11.515 1.00 80.38 193 THR A O 1
ATOM 1457 N N . THR A 1 194 ? -1.284 11.672 -10.475 1.00 74.69 194 THR A N 1
ATOM 1458 C CA . THR A 1 194 ? -2.466 10.950 -9.975 1.00 74.69 194 THR A CA 1
ATOM 1459 C C . THR A 1 194 ? -3.743 11.664 -10.411 1.00 74.69 194 THR A C 1
ATOM 1461 O O . THR A 1 194 ? -3.685 12.746 -11.006 1.00 74.69 194 THR A O 1
ATOM 1464 N N . LEU A 1 195 ? -4.901 11.057 -10.135 1.00 74.56 195 LEU A N 1
ATOM 1465 C CA . LEU A 1 195 ? -6.218 11.563 -10.518 1.00 74.56 195 LEU A CA 1
ATOM 1466 C C . LEU A 1 195 ? -6.307 11.793 -12.032 1.00 74.56 195 LEU A C 1
ATOM 1468 O O . LEU A 1 195 ? -6.645 12.885 -12.492 1.00 74.56 195 LEU A O 1
ATOM 1472 N N . PHE A 1 196 ? -5.986 10.747 -12.802 1.00 68.81 196 PHE A N 1
ATOM 1473 C CA . PHE A 1 196 ? -6.041 10.746 -14.268 1.00 68.81 196 PHE A CA 1
ATOM 1474 C C . PHE A 1 196 ? -5.155 11.836 -14.892 1.00 68.81 196 PHE A C 1
ATOM 1476 O O . PHE A 1 196 ? -5.597 12.604 -15.745 1.00 68.81 196 PHE A O 1
ATOM 1483 N N . GLY A 1 197 ? -3.910 11.950 -14.428 1.00 68.31 197 GLY A N 1
ATOM 1484 C CA . GLY A 1 197 ? -2.940 12.882 -15.007 1.00 68.31 197 GLY A CA 1
ATOM 1485 C C . GLY A 1 197 ? -3.023 14.329 -14.512 1.00 68.31 197 GLY A C 1
ATOM 1486 O O . GLY A 1 197 ? -2.201 15.150 -14.916 1.00 68.31 197 GLY A O 1
ATOM 1487 N N . LYS A 1 198 ? -3.990 14.671 -13.648 1.00 74.94 198 LYS A N 1
ATOM 1488 C CA . LYS A 1 198 ? -4.269 16.069 -13.272 1.00 74.94 198 LYS A CA 1
ATOM 1489 C C . LYS A 1 198 ? -3.401 16.594 -12.137 1.00 74.94 198 LYS A C 1
ATOM 1491 O O . LYS A 1 198 ? -3.087 17.782 -12.122 1.00 74.94 198 LYS A O 1
ATOM 1496 N N . VAL A 1 199 ? -3.027 15.742 -11.184 1.00 76.62 199 VAL A N 1
ATOM 1497 C CA . VAL A 1 199 ? -2.280 16.178 -9.997 1.00 76.62 199 VAL A CA 1
ATOM 1498 C C . VAL A 1 199 ? -0.845 15.664 -10.071 1.00 76.62 199 VAL A C 1
ATOM 1500 O O . VAL A 1 199 ? -0.647 14.448 -10.040 1.00 76.62 199 VAL A O 1
ATOM 1503 N N . PRO A 1 200 ? 0.165 16.550 -10.175 1.00 80.69 200 PRO A N 1
ATOM 1504 C CA . PRO A 1 200 ? 1.561 16.141 -10.150 1.00 80.69 200 PRO A CA 1
ATOM 1505 C C . PRO A 1 200 ? 1.949 15.687 -8.743 1.00 80.69 200 PRO A C 1
ATOM 1507 O O . PRO A 1 200 ? 1.785 16.423 -7.774 1.00 80.69 200 PRO A O 1
ATOM 1510 N N . LEU A 1 201 ? 2.476 14.471 -8.646 1.00 81.38 201 LEU A N 1
ATOM 1511 C CA . LEU A 1 201 ? 3.045 13.926 -7.415 1.00 81.38 201 LEU A CA 1
ATOM 1512 C C . LEU A 1 201 ? 4.540 14.218 -7.344 1.00 81.38 201 LEU A C 1
ATOM 1514 O O . LEU A 1 201 ? 5.055 14.640 -6.313 1.00 81.38 201 LEU A O 1
ATOM 1518 N N . MET A 1 202 ? 5.242 13.958 -8.446 1.00 83.56 202 MET A N 1
ATOM 1519 C CA . MET A 1 202 ? 6.694 14.024 -8.499 1.00 83.56 202 MET A CA 1
ATOM 1520 C C . MET A 1 202 ? 7.163 14.200 -9.940 1.00 83.56 202 MET A C 1
ATOM 1522 O O . MET A 1 202 ? 6.577 13.636 -10.859 1.00 83.56 202 MET A O 1
ATOM 1526 N N . THR A 1 203 ? 8.256 14.934 -10.114 1.00 85.88 203 THR A N 1
ATOM 1527 C CA . THR A 1 203 ? 9.042 14.939 -11.350 1.00 85.88 203 THR A CA 1
ATOM 1528 C C . THR A 1 203 ? 10.439 14.431 -11.030 1.00 85.88 203 THR A C 1
ATOM 1530 O O . THR A 1 203 ? 11.050 14.901 -10.059 1.00 85.88 203 THR A O 1
ATOM 1533 N N . ILE A 1 204 ? 10.908 13.475 -11.826 1.00 88.25 204 ILE A N 1
ATOM 1534 C CA . ILE A 1 204 ? 12.235 12.867 -11.747 1.00 88.25 204 ILE A CA 1
ATOM 1535 C C . ILE A 1 204 ? 12.907 13.081 -13.091 1.00 88.25 204 ILE A C 1
ATOM 1537 O O . ILE A 1 204 ? 12.362 12.671 -14.112 1.00 88.25 204 ILE A O 1
ATOM 1541 N N . ASN A 1 205 ? 14.098 13.659 -13.086 1.00 90.50 205 ASN A N 1
ATOM 1542 C CA . ASN A 1 205 ? 14.939 13.667 -14.269 1.00 90.50 205 ASN A CA 1
ATOM 1543 C C . ASN A 1 205 ? 15.898 12.487 -14.196 1.00 90.50 205 ASN A C 1
ATOM 1545 O O . ASN A 1 205 ? 16.485 12.205 -13.149 1.00 90.50 205 ASN A O 1
ATOM 1549 N N . TYR A 1 206 ? 16.062 11.790 -15.306 1.00 89.81 206 TYR A N 1
ATOM 1550 C CA . TYR A 1 206 ? 16.895 10.611 -15.377 1.00 89.81 206 TYR A CA 1
ATOM 1551 C C . TYR A 1 206 ? 17.493 10.446 -16.766 1.00 89.81 206 TYR A C 1
ATOM 1553 O O . TYR A 1 206 ? 16.978 10.955 -17.755 1.00 89.81 206 TYR A O 1
ATOM 1561 N N . LYS A 1 207 ? 18.576 9.688 -16.846 1.00 90.00 207 LYS A N 1
ATOM 1562 C CA . LYS A 1 207 ? 19.140 9.221 -18.106 1.00 90.00 207 LYS A CA 1
ATOM 1563 C C . LYS A 1 207 ? 19.376 7.727 -18.042 1.00 90.00 207 LYS A C 1
ATOM 1565 O O . LYS A 1 207 ? 19.712 7.179 -16.987 1.00 90.00 207 LYS A O 1
ATOM 1570 N N . VAL A 1 208 ? 19.182 7.082 -19.182 1.00 90.06 208 VAL A N 1
ATOM 1571 C CA . VAL A 1 208 ? 19.353 5.639 -19.332 1.00 90.06 208 VAL A CA 1
ATOM 1572 C C . VAL A 1 208 ? 20.648 5.384 -20.083 1.00 90.06 208 VAL A C 1
ATOM 1574 O O . VAL A 1 208 ? 20.861 5.921 -21.172 1.00 90.06 208 VAL A O 1
ATOM 1577 N N . ILE A 1 209 ? 21.507 4.567 -19.485 1.00 92.19 209 ILE A N 1
ATOM 1578 C CA . ILE A 1 209 ? 22.763 4.113 -20.072 1.00 92.19 209 ILE A CA 1
ATOM 1579 C C . ILE A 1 209 ? 22.667 2.600 -20.239 1.00 92.19 209 ILE A C 1
ATOM 1581 O O . ILE A 1 209 ? 22.364 1.891 -19.282 1.00 92.19 209 ILE A O 1
ATOM 1585 N N . LEU A 1 210 ? 22.922 2.106 -21.443 1.00 92.69 210 LEU A N 1
ATOM 1586 C CA . LEU A 1 210 ? 22.950 0.685 -21.767 1.00 92.69 210 LEU A CA 1
ATOM 1587 C C . LEU A 1 210 ? 24.377 0.258 -22.080 1.00 92.69 210 LEU A C 1
ATOM 1589 O O . LEU A 1 210 ? 25.065 0.902 -22.862 1.00 92.69 210 LEU A O 1
ATOM 1593 N N . GLU A 1 211 ? 24.810 -0.851 -21.503 1.00 94.31 211 GLU A N 1
ATOM 1594 C CA . GLU A 1 211 ? 26.119 -1.439 -21.753 1.00 94.31 211 GLU A CA 1
ATOM 1595 C C . GLU A 1 211 ? 25.920 -2.873 -22.244 1.00 94.31 211 GLU A C 1
ATOM 1597 O O . GLU A 1 211 ? 25.465 -3.741 -21.494 1.00 94.31 211 GLU A O 1
ATOM 1602 N N . TYR A 1 212 ? 26.235 -3.123 -23.514 1.00 93.75 212 TYR A N 1
ATOM 1603 C CA . TYR A 1 212 ? 26.053 -4.439 -24.123 1.00 93.75 212 TYR A CA 1
ATOM 1604 C C . TYR A 1 212 ? 27.007 -5.468 -23.503 1.00 93.75 212 TYR A C 1
ATOM 1606 O O . TYR A 1 212 ? 28.219 -5.263 -23.466 1.00 93.75 212 TYR A O 1
ATOM 1614 N N . GLN A 1 213 ? 26.467 -6.591 -23.034 1.00 93.69 213 GLN A N 1
ATOM 1615 C CA . GLN A 1 213 ? 27.226 -7.637 -22.339 1.00 93.69 213 GLN A CA 1
ATOM 1616 C C . GLN A 1 213 ? 27.430 -8.894 -23.194 1.00 93.69 213 GLN A C 1
ATOM 1618 O O . GLN A 1 213 ? 28.347 -9.678 -22.945 1.00 93.69 213 GLN A O 1
ATOM 1623 N N . GLY A 1 214 ? 26.615 -9.089 -24.229 1.00 91.25 214 GLY A N 1
ATOM 1624 C CA . GLY A 1 214 ? 26.654 -10.278 -25.075 1.00 91.25 214 GLY A CA 1
ATOM 1625 C C . GLY A 1 214 ? 25.260 -10.765 -25.448 1.00 91.25 214 GLY A C 1
ATOM 1626 O O . GLY A 1 214 ? 24.260 -10.238 -24.970 1.00 91.25 214 GLY A O 1
ATOM 1627 N N . ASN A 1 215 ? 25.203 -11.803 -26.275 1.00 88.19 215 ASN A N 1
ATOM 1628 C CA . ASN A 1 215 ? 23.958 -12.487 -26.602 1.00 88.19 215 ASN A CA 1
ATOM 1629 C C . ASN A 1 215 ? 23.739 -13.672 -25.659 1.00 88.19 215 ASN A C 1
ATOM 1631 O O . ASN A 1 215 ? 24.697 -14.318 -25.226 1.00 88.19 215 ASN A O 1
ATOM 1635 N N . THR A 1 216 ? 22.481 -13.970 -25.361 1.00 84.94 216 THR A N 1
ATOM 1636 C CA . THR A 1 216 ? 22.081 -15.182 -24.648 1.00 84.94 216 THR A CA 1
ATOM 1637 C C . THR A 1 216 ? 21.792 -16.322 -25.630 1.00 84.94 216 THR A C 1
ATOM 1639 O O . THR A 1 216 ? 21.540 -16.071 -26.813 1.00 84.94 216 THR A O 1
ATOM 1642 N N . PRO A 1 217 ? 21.775 -17.585 -25.159 1.00 79.88 217 PRO A N 1
ATOM 1643 C CA . PRO A 1 217 ? 21.375 -18.735 -25.977 1.00 79.88 217 PRO A CA 1
ATOM 1644 C C . PRO A 1 217 ? 19.948 -18.640 -26.543 1.00 79.88 217 PRO A C 1
ATOM 1646 O O . PRO A 1 217 ? 19.625 -19.316 -27.513 1.00 79.88 217 PRO A O 1
ATOM 1649 N N . GLU A 1 218 ? 19.100 -17.791 -25.960 1.00 83.94 218 GLU A N 1
ATOM 1650 C CA . GLU A 1 218 ? 17.689 -17.609 -26.319 1.00 83.94 218 GLU A CA 1
ATOM 1651 C C . GLU A 1 218 ? 17.473 -16.518 -27.386 1.00 83.94 218 GLU A C 1
ATOM 1653 O O . GLU A 1 218 ? 16.370 -15.994 -27.527 1.00 83.94 218 GLU A O 1
ATOM 1658 N N . ASN A 1 219 ? 18.517 -16.159 -28.144 1.00 86.00 219 ASN A N 1
ATOM 1659 C CA . ASN A 1 219 ? 18.473 -15.120 -29.181 1.00 86.00 219 ASN A CA 1
ATOM 1660 C C . ASN A 1 219 ? 18.061 -13.732 -28.642 1.00 86.00 219 ASN A C 1
ATOM 1662 O O . ASN A 1 219 ? 17.301 -12.988 -29.268 1.00 86.00 219 ASN A O 1
ATOM 1666 N N . GLN A 1 220 ? 18.569 -13.380 -27.459 1.00 90.44 220 GLN A N 1
ATOM 1667 C CA . GLN A 1 220 ? 18.377 -12.065 -26.849 1.00 90.44 220 GLN A CA 1
ATOM 1668 C C . GLN A 1 220 ? 19.723 -11.376 -26.647 1.00 90.44 220 GLN A C 1
ATOM 1670 O O . GLN A 1 220 ? 20.711 -12.011 -26.284 1.00 90.44 220 GLN A O 1
ATOM 1675 N N . ALA A 1 221 ? 19.754 -10.063 -26.830 1.00 91.69 221 ALA A N 1
ATOM 1676 C CA . ALA A 1 221 ? 20.894 -9.239 -26.467 1.00 91.69 221 ALA A CA 1
ATOM 1677 C C . ALA A 1 221 ? 20.780 -8.847 -24.987 1.00 91.69 221 ALA A C 1
ATOM 1679 O O . ALA A 1 221 ? 19.785 -8.256 -24.565 1.00 91.69 221 ALA A O 1
ATOM 1680 N N . TYR A 1 222 ? 21.790 -9.191 -24.192 1.00 93.00 222 TYR A N 1
ATOM 1681 C CA . TYR A 1 222 ? 21.869 -8.843 -22.779 1.00 93.00 222 TYR A CA 1
ATOM 1682 C C . TYR A 1 222 ? 22.585 -7.502 -22.606 1.00 93.00 222 TYR A C 1
ATOM 1684 O O . TYR A 1 222 ? 23.698 -7.299 -23.104 1.00 93.00 222 TYR A O 1
ATOM 1692 N N . PHE A 1 223 ? 21.956 -6.596 -21.862 1.00 93.00 223 PHE A N 1
ATOM 1693 C CA . PHE A 1 223 ? 22.510 -5.300 -21.503 1.00 93.00 223 PHE A CA 1
ATOM 1694 C C . PHE A 1 223 ? 22.509 -5.126 -19.990 1.00 93.00 223 PHE A C 1
ATOM 1696 O O . PHE A 1 223 ? 21.545 -5.456 -19.298 1.00 93.00 223 PHE A O 1
ATOM 1703 N N . LYS A 1 224 ? 23.578 -4.517 -19.486 1.00 93.75 224 LYS A N 1
ATOM 1704 C CA . LYS A 1 224 ? 23.570 -3.875 -18.179 1.00 93.75 224 LYS A CA 1
ATOM 1705 C C . LYS A 1 224 ? 23.018 -2.467 -18.371 1.00 93.75 224 LYS A C 1
ATOM 1707 O O . LYS A 1 224 ? 23.608 -1.654 -19.076 1.00 93.75 224 LYS A O 1
ATOM 1712 N N . MET A 1 225 ? 21.874 -2.190 -17.773 1.00 91.69 225 MET A N 1
ATOM 1713 C CA . MET A 1 225 ? 21.197 -0.905 -17.835 1.00 91.69 225 MET A CA 1
ATOM 1714 C C . MET A 1 225 ? 21.416 -0.140 -16.535 1.00 91.69 225 MET A C 1
ATOM 1716 O O . MET A 1 225 ? 21.126 -0.641 -15.451 1.00 91.69 225 MET A O 1
ATOM 1720 N N . LEU A 1 226 ? 21.896 1.091 -16.651 1.00 91.62 226 LEU A N 1
ATOM 1721 C CA . LEU A 1 226 ? 22.054 2.019 -15.546 1.00 91.62 226 LEU A CA 1
ATOM 1722 C C . LEU A 1 226 ? 21.049 3.152 -15.720 1.00 91.62 226 LEU A C 1
ATOM 1724 O O . LEU A 1 226 ? 21.041 3.846 -16.737 1.00 91.62 226 LEU A O 1
ATOM 1728 N N . ILE A 1 227 ? 20.220 3.350 -14.704 1.00 90.12 227 ILE A N 1
ATOM 1729 C CA . ILE A 1 227 ? 19.321 4.494 -14.604 1.00 90.12 227 ILE A CA 1
ATOM 1730 C C . ILE A 1 227 ? 19.973 5.470 -13.633 1.00 90.12 227 ILE A C 1
ATOM 1732 O O . ILE A 1 227 ? 20.056 5.186 -12.436 1.00 90.12 227 ILE A O 1
ATOM 1736 N N . GLN A 1 228 ? 20.469 6.591 -14.156 1.00 91.56 228 GLN A N 1
ATOM 1737 C CA . GLN A 1 228 ? 21.005 7.677 -13.337 1.00 91.56 228 GLN A CA 1
ATOM 1738 C C . GLN A 1 228 ? 19.935 8.748 -13.171 1.00 91.56 228 GLN A C 1
ATOM 1740 O O . GLN A 1 228 ? 19.363 9.179 -14.169 1.00 91.56 228 GLN A O 1
ATOM 1745 N N . SER A 1 229 ? 19.657 9.183 -11.946 1.00 90.81 229 SER A N 1
ATOM 1746 C CA . SER A 1 229 ? 18.551 10.094 -11.648 1.00 90.81 229 SER A CA 1
ATOM 1747 C C . SER A 1 229 ? 18.934 11.224 -10.699 1.00 90.81 229 SER A C 1
ATOM 1749 O O . SER A 1 229 ? 19.858 11.106 -9.892 1.00 90.81 229 SER A O 1
ATOM 1751 N N . ASP A 1 230 ? 18.212 12.340 -10.807 1.00 91.50 230 ASP A N 1
ATOM 1752 C CA . ASP A 1 230 ? 18.369 13.518 -9.945 1.00 91.50 230 ASP A CA 1
ATOM 1753 C C . ASP A 1 230 ? 17.818 13.287 -8.527 1.00 91.50 230 ASP A C 1
ATOM 1755 O O . ASP A 1 230 ? 18.231 13.936 -7.566 1.00 91.50 230 ASP A O 1
ATOM 1759 N N . LYS A 1 231 ? 16.903 12.323 -8.393 1.00 88.50 231 LYS A N 1
ATOM 1760 C CA . LYS A 1 231 ? 16.256 11.902 -7.147 1.00 88.50 231 LYS A CA 1
ATOM 1761 C C . LYS A 1 231 ? 16.267 10.386 -7.024 1.00 88.50 231 LYS A C 1
ATOM 1763 O O . LYS A 1 231 ? 16.286 9.676 -8.028 1.00 88.50 231 LYS A O 1
ATOM 1768 N N . SER A 1 232 ? 16.196 9.887 -5.792 1.00 84.31 232 SER A N 1
ATOM 1769 C CA . SER A 1 232 ? 15.988 8.458 -5.546 1.00 84.31 232 SER A CA 1
ATOM 1770 C C . SER A 1 232 ? 14.666 8.015 -6.182 1.00 84.31 232 SER A C 1
ATOM 1772 O O . SER A 1 232 ? 13.616 8.593 -5.892 1.00 84.31 232 SER A O 1
ATOM 1774 N N . ILE A 1 233 ? 14.731 7.027 -7.079 1.00 76.50 233 ILE A N 1
ATOM 1775 C CA . ILE A 1 233 ? 13.565 6.486 -7.780 1.00 76.50 233 ILE A CA 1
ATOM 1776 C C . ILE A 1 233 ? 12.970 5.363 -6.926 1.00 76.50 233 ILE A C 1
ATOM 1778 O O . ILE A 1 233 ? 13.639 4.353 -6.705 1.00 76.50 233 ILE A O 1
ATOM 1782 N N . PRO A 1 234 ? 11.713 5.484 -6.468 1.00 77.31 234 PRO A N 1
ATOM 1783 C CA . PRO A 1 234 ? 11.032 4.368 -5.829 1.00 77.31 234 PRO A CA 1
ATOM 1784 C C . PRO A 1 234 ? 10.896 3.184 -6.793 1.00 77.31 234 PRO A C 1
ATOM 1786 O O . PRO A 1 234 ? 10.558 3.370 -7.961 1.00 77.31 234 PRO A O 1
ATOM 1789 N N . GLU A 1 235 ? 11.065 1.956 -6.302 1.00 74.44 235 GLU A N 1
ATOM 1790 C CA . GLU A 1 235 ? 11.064 0.744 -7.140 1.00 74.44 235 GLU A CA 1
ATOM 1791 C C . GLU A 1 235 ? 9.804 0.609 -8.015 1.00 74.44 235 GLU A C 1
ATOM 1793 O O . GLU A 1 235 ? 9.869 0.196 -9.173 1.00 74.44 235 GLU A O 1
ATOM 1798 N N . PHE A 1 236 ? 8.641 1.020 -7.496 1.00 73.00 236 PHE A N 1
ATOM 1799 C CA . PHE A 1 236 ? 7.393 0.970 -8.256 1.00 73.00 236 PHE A CA 1
ATOM 1800 C C . PHE A 1 236 ? 7.410 1.877 -9.495 1.00 73.00 236 PHE A C 1
ATOM 1802 O O . PHE A 1 236 ? 6.756 1.541 -10.476 1.00 73.00 236 PHE A O 1
ATOM 1809 N N . VAL A 1 237 ? 8.155 2.991 -9.477 1.00 74.06 237 VAL A N 1
ATOM 1810 C CA . VAL A 1 237 ? 8.288 3.913 -10.617 1.00 74.06 237 VAL A CA 1
ATOM 1811 C C . VAL A 1 237 ? 9.116 3.270 -11.722 1.00 74.06 237 VAL A C 1
ATOM 1813 O O . VAL A 1 237 ? 8.774 3.410 -12.892 1.00 74.06 237 VAL A O 1
ATOM 1816 N N . VAL A 1 238 ? 10.144 2.492 -11.371 1.00 75.38 238 VAL A N 1
ATOM 1817 C CA . VAL A 1 238 ? 10.977 1.792 -12.359 1.00 75.38 238 VAL A CA 1
ATOM 1818 C C . VAL A 1 238 ? 10.141 0.843 -13.219 1.00 75.38 238 VAL A C 1
ATOM 1820 O O . VAL A 1 238 ? 10.332 0.787 -14.429 1.00 75.38 238 VAL A O 1
ATOM 1823 N N . LYS A 1 239 ? 9.135 0.179 -12.635 1.00 74.44 239 LYS A N 1
ATOM 1824 C CA . LYS A 1 239 ? 8.205 -0.693 -13.378 1.00 74.44 239 LYS A CA 1
ATOM 1825 C C . LYS A 1 239 ? 7.379 0.041 -14.440 1.00 74.44 239 LYS A C 1
ATOM 1827 O O . LYS A 1 239 ? 6.862 -0.608 -15.340 1.00 74.44 239 LYS A O 1
ATOM 1832 N N . PHE A 1 240 ? 7.228 1.361 -14.328 1.00 72.50 240 PHE A N 1
ATOM 1833 C CA . PHE A 1 240 ? 6.585 2.188 -15.353 1.00 72.50 240 PHE A CA 1
ATOM 1834 C C . PHE A 1 240 ? 7.578 2.726 -16.389 1.00 72.50 240 PHE A C 1
ATOM 1836 O O . PHE A 1 240 ? 7.164 3.048 -17.498 1.00 72.50 240 PHE A O 1
ATOM 1843 N N . LEU A 1 241 ? 8.864 2.837 -16.039 1.00 72.88 241 LEU A N 1
ATOM 1844 C CA . LEU A 1 241 ? 9.923 3.272 -16.958 1.00 72.88 241 LEU A CA 1
ATOM 1845 C C . LEU A 1 241 ? 10.393 2.145 -17.884 1.00 72.88 241 LEU A C 1
ATOM 1847 O O . LEU A 1 241 ? 10.882 2.417 -18.981 1.00 72.88 241 LEU A O 1
ATOM 1851 N N . LEU A 1 242 ? 10.256 0.895 -17.436 1.00 75.81 242 LEU A N 1
ATOM 1852 C CA . LEU A 1 242 ? 10.621 -0.292 -18.199 1.00 75.81 242 LEU A CA 1
ATOM 1853 C C . LEU A 1 242 ? 9.388 -0.889 -18.880 1.00 75.81 242 LEU A C 1
ATOM 1855 O O . LEU A 1 242 ? 8.362 -1.088 -18.223 1.00 75.81 242 LEU A O 1
ATOM 1859 N N . PRO A 1 243 ? 9.455 -1.183 -20.186 1.00 68.56 243 PRO A N 1
ATOM 1860 C CA . PRO A 1 243 ? 8.316 -1.721 -20.903 1.00 68.56 243 PRO A CA 1
ATOM 1861 C C . PRO A 1 243 ? 8.065 -3.184 -20.518 1.00 68.56 243 PRO A C 1
ATOM 1863 O O . PRO A 1 243 ? 8.973 -3.937 -20.167 1.00 68.56 243 PRO A O 1
ATOM 1866 N N . LYS A 1 244 ? 6.800 -3.610 -20.610 1.00 68.94 244 LYS A N 1
ATOM 1867 C CA . LYS A 1 244 ? 6.358 -4.952 -20.181 1.00 68.94 244 LYS A CA 1
ATOM 1868 C C . LYS A 1 244 ? 6.975 -6.101 -20.987 1.00 68.94 244 LYS A C 1
ATOM 1870 O O . LYS A 1 244 ? 6.925 -7.239 -20.536 1.00 68.94 244 LYS A O 1
ATOM 1875 N N . ASN A 1 245 ? 7.497 -5.818 -22.178 1.00 69.19 245 ASN A N 1
ATOM 1876 C CA . ASN A 1 245 ? 8.129 -6.791 -23.068 1.00 69.19 245 ASN A CA 1
ATOM 1877 C C . ASN A 1 245 ? 9.632 -6.982 -22.794 1.00 69.19 245 ASN A C 1
ATOM 1879 O O . ASN A 1 245 ? 10.262 -7.778 -23.484 1.00 69.19 245 ASN A O 1
ATOM 1883 N N . VAL A 1 246 ? 10.199 -6.292 -21.798 1.00 75.12 246 VAL A N 1
ATOM 1884 C CA . VAL A 1 246 ? 11.591 -6.468 -21.370 1.00 75.12 246 VAL A CA 1
ATOM 1885 C C . VAL A 1 246 ? 11.628 -7.185 -20.034 1.00 75.12 246 VAL A C 1
ATOM 1887 O O . VAL A 1 246 ? 11.007 -6.765 -19.057 1.00 75.12 246 VAL A O 1
ATOM 1890 N N . ILE A 1 247 ? 12.413 -8.257 -19.976 1.00 78.31 247 ILE A N 1
ATOM 1891 C CA . ILE A 1 247 ? 12.778 -8.872 -18.704 1.00 78.31 247 ILE A CA 1
ATOM 1892 C C . ILE A 1 247 ? 13.820 -7.954 -18.067 1.00 78.31 247 ILE A C 1
ATOM 1894 O O . ILE A 1 247 ? 14.850 -7.680 -18.677 1.00 78.31 247 ILE A O 1
ATOM 1898 N N . ALA A 1 248 ? 13.542 -7.459 -16.864 1.00 81.50 248 ALA A N 1
ATOM 1899 C CA . ALA A 1 248 ? 14.456 -6.618 -16.105 1.00 81.50 248 ALA A CA 1
ATOM 1900 C C . ALA A 1 248 ? 14.673 -7.212 -14.716 1.00 81.50 248 ALA A C 1
ATOM 1902 O O . ALA A 1 248 ? 13.711 -7.472 -13.991 1.00 81.50 248 ALA A O 1
ATOM 1903 N N . GLN A 1 249 ? 15.932 -7.421 -14.342 1.00 84.94 249 GLN A N 1
ATOM 1904 C CA . GLN A 1 249 ? 16.305 -7.933 -13.026 1.00 84.94 249 GLN A CA 1
ATOM 1905 C C . GLN A 1 249 ? 17.170 -6.909 -12.293 1.00 84.94 249 GLN A C 1
ATOM 1907 O O . GLN A 1 249 ? 18.159 -6.448 -12.868 1.00 84.94 249 GLN A O 1
ATOM 1912 N N . PRO A 1 250 ? 16.819 -6.524 -11.052 1.00 83.94 250 PRO A N 1
ATOM 1913 C CA . PRO A 1 250 ? 17.659 -5.634 -10.268 1.00 83.94 250 PRO A CA 1
ATOM 1914 C C . PRO A 1 250 ? 19.010 -6.301 -10.020 1.00 83.94 250 PRO A C 1
ATOM 1916 O O . PRO A 1 250 ? 19.081 -7.467 -9.631 1.00 83.94 250 PRO A O 1
ATOM 1919 N N . MET A 1 251 ? 20.081 -5.551 -10.246 1.00 80.75 251 MET A N 1
ATOM 1920 C CA . MET A 1 251 ? 21.429 -5.972 -9.890 1.00 80.75 251 MET A CA 1
ATOM 1921 C C . MET A 1 251 ? 21.798 -5.308 -8.569 1.00 80.75 251 MET A C 1
ATOM 1923 O O . MET A 1 251 ? 21.526 -4.122 -8.378 1.00 80.75 251 MET A O 1
ATOM 1927 N N . ALA A 1 252 ? 22.413 -6.066 -7.660 1.00 70.81 252 ALA A N 1
ATOM 1928 C CA . ALA A 1 252 ? 23.018 -5.470 -6.477 1.00 70.81 252 ALA A CA 1
ATOM 1929 C C . ALA A 1 252 ? 24.052 -4.428 -6.936 1.00 70.81 252 ALA A C 1
ATOM 1931 O O . ALA A 1 252 ? 24.897 -4.730 -7.783 1.00 70.81 252 ALA A O 1
ATOM 1932 N N . SER A 1 253 ? 23.900 -3.199 -6.437 1.00 55.84 253 SER A N 1
ATOM 1933 C CA . SER A 1 253 ? 24.833 -2.090 -6.655 1.00 55.84 253 SER A CA 1
ATOM 1934 C C . SER A 1 253 ? 26.153 -2.334 -5.946 1.00 55.84 253 SER A C 1
ATOM 1936 O O . SER A 1 253 ? 26.073 -2.735 -4.760 1.00 55.84 253 SER A O 1
#

Secondary structure (DSSP, 8-state):
----------HHHHHHHHHHHHHHHHHHHHHHHHHHHHHHHHHHHHHHHHHHHHHHHHHHHHHHHHHHHHHHHHHHHHHHHHHHHHHHHHHHHHHHHHHHHHHHHHHHHHHHHHHHHHHHT-EEEEEE---S---EEEEEEEEEETTSEEEETTEEEEEEEETTEEEEEETTEEEEE-TT-EEEEEEEEEEEEETTTTEEEEEEEEEEEEEEEEE-TTSEEEEEEEEEESSPPPHHHHHHHS-TTSEEEEPP-

pLDDT: mean 81.2, std 11.62, range [40.88, 94.31]

Foldseek 3Di:
DDDDDDDDDDVVVVVVVVVVVVVVVVVVVVVVVVVVVVVVVVVVVVVVVVVVVVVVVVVVVVVVVVVVVVVVVVVVVVVVVVVVVVVVVVVVVVVVVVVVVVVVVVVVVVVVVVVVQFVVQKDKDKDAFDDPFFPDKWKKKKWAAAPDWFQFRNWTWHWYDDPPWIWIDTNNDIDTADAQDKDKNHKMKIFIATPNRPHTPDIKIWIKIWGFHQADPVRITITIIMIGIPDDDDPVVVVNRGDPPMDIDTDDD

Sequence (253 aa):
MSQDPNTGADPKKVEELQKEVERLNREKAEAQAQAEAEAHAAAAAADEKAATEMRMKQELESQKIAADAKMQSELEAQRLAAKESELKRKEKQATSKSRKRKVIGGIILLIILVLIVLAASASVQVQPGSATSYPYITTYGVWFPIGQPVDISGHTLIALADGNEMMFSADGSVTKLVRGQPITIGEQSAKLTTLFGKVPLMTINYKVILEYQGNTPENQAYFKMLIQSDKSIPEFVVKFLLPKNVIAQPMAS

Organism: NCBI:txid3028299

Radius of gyration: 66.06 Å; chains: 1; bounding box: 113×63×185 Å